Protein AF-A0A919GB47-F1 (afdb_monomer)

Solvent-accessible surface area (backbone atoms only — not comparable to full-atom values): 18762 Å² total; per-residue (Å²): 134,89,81,88,88,85,89,83,90,92,87,81,90,85,84,91,80,87,86,79,93,74,87,73,83,70,92,70,87,70,64,78,67,69,72,75,63,64,83,80,72,74,42,80,43,82,72,48,59,29,27,17,72,78,28,13,36,31,46,30,30,38,71,34,56,54,49,38,61,81,77,56,72,44,50,28,61,55,26,42,58,26,15,77,70,73,31,29,58,45,54,32,57,81,89,57,62,75,75,65,47,75,34,50,32,39,17,26,53,30,37,45,89,49,74,28,49,32,35,34,34,32,42,86,52,99,89,44,60,41,76,32,31,42,38,32,45,28,77,36,68,50,89,67,62,90,91,54,79,67,47,75,42,44,64,49,52,77,40,77,64,8,38,31,36,30,16,25,61,38,44,64,72,43,30,25,85,89,46,66,43,78,81,52,25,13,30,32,38,33,33,58,84,46,33,69,65,47,32,77,74,74,48,56,48,76,39,63,39,60,87,70,47,82,43,46,34,33,41,71,76,28,49,39,72,56,28,52,52,50,52,50,51,53,52,55,55,31,73,77,48,98,53,85,53,62,50,77,48,73,48,45,38,13,57,46,46,50,22,53,66,51,4,46,75,34,82,58,27,48,6,60,46,77,38,90,91,25,32,29,35,33,36,44,60,58,68,80,72,50,53,69,78,38,98,54,19,53,76,72,73,42,56,28,51,29,29,39,38,77,54,90,68,29,25,26,42,36,38,48,43,82,54,87,91,66,60,71,80,78,77,86,125

Foldseek 3Di:
DDDDDDDDDDDDDDDDDDDDDDDDDDPDPPDPVVVVPPPWDFDKFWLDWWAALLQKKKKWAQQCLQPQVVQDDAQQVVLSVQQVVQKAKDFPPPPDDLLPTDIIMIMHGADNPDIKTKMFTWTQDPVATDGFKIKIFRHAFDPDDVVDDWAWRDWAFQHQLFMKIHHRVLSNPAAGQPGAAPVQWWKKWKDWDCQVVLCVVPNFDWDAALVRDIDTGMDGGHRLVVSVVSQVVVVVVCVVDPDDIMDMDIGGHGNSVQQQVQQRNPRQSWGWDAGPNIIMITGHDDCPPRCVVPVGCSNVVNIWTWTWDDDPGTIMTMTGRDDPVPPPPPPDD

pLDDT: mean 81.63, std 22.34, range [27.66, 98.81]

Radius of gyration: 28.57 Å; Cα contacts (8 Å, |Δi|>4): 674; chains: 1; bounding box: 104×83×58 Å

Organism: NCBI:txid67307

Secondary structure (DSSP, 8-state):
-----------------------PPP-----GGGTTTS----EEEEEEEE--TTSEEEEEETTTTT-GGGSSS-HHHHHHHHHHTT-EEEEESTTS-GGG--EEEEEEE--SSSPEEEEEEEEE-SSSEEEEEEEEEEEEE--S-TTPPPEEEEEE---TT-EEEEETTGGGG---TTSPPSSSEEEEEEEETTHHHHHHHH--EEEE-TTS-EEEEEEEEEEHHHHHHHHHHHHHHHHTTT---EEEEEEE--HHHHHHHHHTTSTT-EEEEEETTEEEEEE---IIIIITT-SSGGGGT--EEEEEEEETTEEEEEEE---TTTS------

Structure (mmCIF, N/CA/C/O backbone):
data_AF-A0A919GB47-F1
#
_entry.id   AF-A0A919GB47-F1
#
loop_
_atom_site.group_PDB
_atom_site.id
_atom_site.type_symbol
_atom_site.label_atom_id
_atom_site.label_alt_id
_atom_site.label_comp_id
_atom_site.label_asym_id
_atom_site.label_entity_id
_atom_site.label_seq_id
_atom_site.pdbx_PDB_ins_code
_atom_site.Cartn_x
_atom_site.Cartn_y
_atom_site.Cartn_z
_atom_site.occupancy
_atom_site.B_iso_or_equiv
_atom_site.auth_seq_id
_atom_site.auth_comp_id
_atom_site.auth_asym_id
_atom_site.auth_atom_id
_atom_site.pdbx_PDB_model_num
ATOM 1 N N . MET A 1 1 ? 81.610 25.210 -8.270 1.00 32.28 1 MET A N 1
ATOM 2 C CA . MET A 1 1 ? 82.543 26.353 -8.360 1.00 32.28 1 MET A CA 1
ATOM 3 C C . MET A 1 1 ? 81.756 27.630 -8.093 1.00 32.28 1 MET A C 1
ATOM 5 O O . MET A 1 1 ? 80.762 27.810 -8.775 1.00 32.28 1 MET A O 1
ATOM 9 N N . LEU A 1 2 ? 82.174 28.383 -7.056 1.00 30.84 2 LEU A N 1
ATOM 10 C CA . LEU A 1 2 ? 82.140 29.855 -6.828 1.00 30.84 2 LEU A CA 1
ATOM 11 C C . LEU A 1 2 ? 80.929 30.649 -7.397 1.00 30.84 2 LEU A C 1
ATOM 13 O O . LEU A 1 2 ? 80.648 30.553 -8.578 1.00 30.84 2 LEU A O 1
ATOM 17 N N . THR A 1 3 ? 80.192 31.525 -6.701 1.00 30.58 3 THR A N 1
ATOM 18 C CA . THR A 1 3 ? 80.417 32.317 -5.471 1.00 30.58 3 THR A CA 1
ATOM 19 C C . THR A 1 3 ? 79.103 33.035 -5.082 1.00 30.58 3 THR A C 1
ATOM 21 O O . THR A 1 3 ? 78.347 33.460 -5.948 1.00 30.58 3 THR A O 1
ATOM 24 N N . HIS A 1 4 ? 78.856 33.198 -3.780 1.00 28.62 4 HIS A N 1
ATOM 25 C CA . HIS A 1 4 ? 77.889 34.116 -3.124 1.00 28.62 4 HIS A CA 1
ATOM 26 C C . HIS A 1 4 ? 78.482 35.557 -2.992 1.00 28.62 4 HIS A C 1
ATOM 28 O O . HIS A 1 4 ? 79.637 35.689 -3.401 1.00 28.62 4 HIS A O 1
ATOM 34 N N . PRO A 1 5 ? 77.879 36.603 -2.333 1.00 46.53 5 PRO A N 1
ATOM 35 C CA . PRO A 1 5 ? 76.572 36.759 -1.627 1.00 46.53 5 PRO A CA 1
ATOM 36 C C . PRO A 1 5 ? 75.855 38.167 -1.718 1.00 46.53 5 PRO A C 1
ATOM 38 O O . PRO A 1 5 ? 76.389 39.127 -2.256 1.00 46.53 5 PRO A O 1
ATOM 41 N N . LYS A 1 6 ? 74.727 38.293 -0.969 1.00 32.22 6 LYS A N 1
ATOM 42 C CA . LYS A 1 6 ? 74.314 39.385 -0.014 1.00 32.22 6 LYS A CA 1
ATOM 43 C C . LYS A 1 6 ? 73.358 40.549 -0.418 1.00 32.22 6 LYS A C 1
ATOM 45 O O . LYS A 1 6 ? 73.749 41.511 -1.057 1.00 32.22 6 LYS A O 1
ATOM 50 N N . LYS A 1 7 ? 72.141 40.487 0.172 1.00 30.19 7 LYS A N 1
ATOM 51 C CA . LYS A 1 7 ? 71.393 41.461 1.035 1.00 30.19 7 LYS A CA 1
ATOM 52 C C . LYS A 1 7 ? 71.714 42.978 0.933 1.00 30.19 7 LYS A C 1
ATOM 54 O O . LYS A 1 7 ? 72.842 43.336 1.240 1.00 30.19 7 LYS A O 1
ATOM 59 N N . ARG A 1 8 ? 70.698 43.871 0.843 1.00 28.73 8 ARG A N 1
ATOM 60 C CA . ARG A 1 8 ? 69.906 44.515 1.947 1.00 28.73 8 ARG A CA 1
ATOM 61 C C . ARG A 1 8 ? 69.113 45.776 1.478 1.00 28.73 8 ARG A C 1
ATOM 63 O O . ARG A 1 8 ? 69.691 46.655 0.863 1.00 28.73 8 ARG A O 1
ATOM 70 N N . THR A 1 9 ? 67.823 45.830 1.850 1.00 28.62 9 THR A N 1
ATOM 71 C CA . THR A 1 9 ? 66.979 46.953 2.367 1.00 28.62 9 THR A CA 1
ATOM 72 C C . THR A 1 9 ? 67.148 48.414 1.904 1.00 28.62 9 THR A C 1
ATOM 74 O O . THR A 1 9 ? 68.207 48.989 2.132 1.00 28.62 9 THR A O 1
ATOM 77 N N . SER A 1 10 ? 66.023 49.087 1.604 1.00 27.92 10 SER A N 1
ATOM 78 C CA . SER A 1 10 ? 65.568 50.285 2.351 1.00 27.92 10 SER A CA 1
ATOM 79 C C . SER A 1 10 ? 64.116 50.690 2.032 1.00 27.92 10 SER A C 1
ATOM 81 O O . SER A 1 10 ? 63.576 50.411 0.967 1.00 27.92 10 SER A O 1
ATOM 83 N N . SER A 1 11 ? 63.499 51.325 3.026 1.00 27.73 11 SER A N 1
ATOM 84 C CA . SER A 1 11 ? 62.113 51.776 3.163 1.00 27.73 11 SER A CA 1
ATOM 85 C C . SER A 1 11 ? 62.088 53.266 3.535 1.00 27.73 11 SER A C 1
ATOM 87 O O . SER A 1 11 ? 62.940 53.669 4.324 1.00 27.73 11 SER A O 1
ATOM 89 N N . SER A 1 12 ? 61.077 54.033 3.109 1.00 27.66 12 SER A N 1
ATOM 90 C CA . SER A 1 12 ? 60.486 55.172 3.860 1.00 27.66 12 SER A CA 1
ATOM 91 C C . SER A 1 12 ? 59.177 55.604 3.165 1.00 27.66 12 SER A C 1
ATOM 93 O O . SER A 1 12 ? 59.205 55.848 1.964 1.00 27.66 12 SER A O 1
ATOM 95 N N . THR A 1 13 ? 57.979 55.481 3.764 1.00 28.41 13 THR A N 1
ATOM 96 C CA . THR A 1 13 ? 57.261 56.455 4.643 1.00 28.41 13 THR A CA 1
ATOM 97 C C . THR A 1 13 ? 57.238 57.892 4.105 1.00 28.41 13 THR A C 1
ATOM 99 O O . THR A 1 13 ? 58.282 58.372 3.691 1.00 28.41 13 THR A O 1
ATOM 102 N N . VAL A 1 14 ? 56.188 58.719 4.141 1.00 28.88 14 VAL A N 1
ATOM 103 C CA . VAL A 1 14 ? 54.780 58.748 4.610 1.00 28.88 14 VAL A CA 1
ATOM 104 C C . VAL A 1 14 ? 54.221 60.062 4.018 1.00 28.88 14 VAL A C 1
ATOM 106 O O . VAL A 1 14 ? 54.982 61.025 3.929 1.00 28.88 14 VAL A O 1
ATOM 109 N N . SER A 1 15 ? 52.931 60.159 3.674 1.00 29.77 15 SER A N 1
ATOM 110 C CA . SER A 1 15 ? 52.142 61.393 3.888 1.00 29.77 15 SER A CA 1
ATOM 111 C C . SER A 1 15 ? 50.644 61.157 3.703 1.00 29.77 15 SER A C 1
ATOM 113 O O . SER A 1 15 ? 50.169 60.801 2.628 1.00 29.77 15 SER A O 1
ATOM 115 N N . ASP A 1 16 ? 49.940 61.402 4.802 1.00 29.88 16 ASP A N 1
ATOM 116 C CA . ASP A 1 16 ? 48.498 61.435 4.993 1.00 29.88 16 ASP A CA 1
ATOM 117 C C . ASP A 1 16 ? 47.762 62.460 4.119 1.00 29.88 16 ASP A C 1
ATOM 119 O O . ASP A 1 16 ? 48.186 63.611 3.992 1.00 29.88 16 ASP A O 1
ATOM 123 N N . LYS A 1 17 ? 46.545 62.100 3.689 1.00 33.22 17 LYS A N 1
ATOM 124 C CA . LYS A 1 17 ? 45.397 63.020 3.691 1.00 33.22 17 LYS A CA 1
ATOM 125 C C . LYS A 1 17 ? 44.071 62.261 3.876 1.00 33.22 17 LYS A C 1
ATOM 127 O O . LYS A 1 17 ? 43.613 61.543 2.997 1.00 33.22 17 LYS A O 1
ATOM 132 N N . LYS A 1 18 ? 43.507 62.469 5.073 1.00 31.36 18 LYS A N 1
ATOM 133 C CA . LYS A 1 18 ? 42.108 62.363 5.552 1.00 31.36 18 LYS A CA 1
ATOM 134 C C . LYS A 1 18 ? 41.034 62.166 4.462 1.00 31.36 18 LYS A C 1
ATOM 136 O O . LYS A 1 18 ? 40.969 62.950 3.526 1.00 31.36 18 LYS A O 1
ATOM 141 N N . ARG A 1 19 ? 40.215 61.110 4.549 1.00 29.36 19 ARG A N 1
ATOM 142 C CA . ARG A 1 19 ? 38.993 60.915 5.381 1.00 29.36 19 ARG A CA 1
ATOM 143 C C . ARG A 1 19 ? 37.725 61.248 4.580 1.00 29.36 19 ARG A C 1
ATOM 145 O O . ARG A 1 19 ? 37.321 62.400 4.509 1.00 29.36 19 ARG A O 1
ATOM 152 N N . ALA A 1 20 ? 37.092 60.204 4.051 1.00 29.41 20 ALA A N 1
ATOM 153 C CA . ALA A 1 20 ? 35.664 60.160 3.767 1.00 29.41 20 ALA A CA 1
ATOM 154 C C . ALA A 1 20 ? 35.134 58.867 4.401 1.00 29.41 20 ALA A C 1
ATOM 156 O O . ALA A 1 20 ? 35.524 57.766 4.018 1.00 29.41 20 ALA A O 1
ATOM 157 N N . GLU A 1 21 ? 34.339 59.028 5.455 1.00 32.22 21 GLU A N 1
ATOM 158 C CA . GLU A 1 21 ? 33.608 57.956 6.121 1.00 32.22 21 GLU A CA 1
ATOM 159 C C . GLU A 1 21 ? 32.512 57.444 5.181 1.00 32.22 21 GLU A C 1
ATOM 161 O O . GLU A 1 21 ? 31.620 58.187 4.784 1.00 32.22 21 GLU A O 1
ATOM 166 N N . SER A 1 22 ? 32.583 56.162 4.843 1.00 30.44 22 SER A N 1
ATOM 167 C CA . SER A 1 22 ? 31.479 55.376 4.301 1.00 30.44 22 SER A CA 1
ATOM 168 C C . SER A 1 22 ? 31.535 54.049 5.048 1.00 30.44 22 SER A C 1
ATOM 170 O O . SER A 1 22 ? 32.315 53.158 4.709 1.00 30.44 22 SER A O 1
ATOM 172 N N . GLN A 1 23 ? 30.777 53.981 6.141 1.00 31.78 23 GLN A N 1
ATOM 173 C CA . GLN A 1 23 ? 30.558 52.770 6.920 1.00 31.78 23 GLN A CA 1
ATOM 174 C C . GLN A 1 23 ? 29.896 51.728 6.014 1.00 31.78 23 GLN A C 1
ATOM 176 O O . GLN A 1 23 ? 28.717 51.833 5.688 1.00 31.78 23 GLN A O 1
ATOM 181 N N . LEU A 1 24 ? 30.669 50.729 5.597 1.00 32.34 24 LEU A N 1
ATOM 182 C CA . LEU A 1 24 ? 30.122 49.477 5.094 1.00 32.34 24 LEU A CA 1
ATOM 183 C C . LEU A 1 24 ? 29.537 48.720 6.297 1.00 32.34 24 LEU A C 1
ATOM 185 O O . LEU A 1 24 ? 30.257 48.543 7.286 1.00 32.34 24 LEU A O 1
ATOM 189 N N . PRO A 1 25 ? 28.270 48.274 6.263 1.00 32.12 25 PRO A N 1
ATOM 190 C CA . PRO A 1 25 ? 27.777 47.361 7.279 1.00 32.12 25 PRO A CA 1
ATOM 191 C C . PRO A 1 25 ? 28.540 46.039 7.139 1.00 32.12 25 PRO A C 1
ATOM 193 O O . PRO A 1 25 ? 28.615 45.462 6.054 1.00 32.12 25 PRO A O 1
ATOM 196 N N . GLY A 1 26 ? 29.152 45.587 8.236 1.00 32.78 26 GLY A N 1
ATOM 197 C CA . GLY A 1 26 ? 29.751 44.256 8.318 1.00 32.78 26 GLY A CA 1
ATOM 198 C C . GLY A 1 26 ? 28.701 43.161 8.083 1.00 32.78 26 GLY A C 1
ATOM 199 O O . GLY A 1 26 ? 27.503 43.445 8.165 1.00 32.78 26 GLY A O 1
ATOM 200 N N . PRO A 1 27 ? 29.123 41.916 7.799 1.00 35.19 27 PRO A N 1
ATOM 201 C CA . PRO A 1 27 ? 28.208 40.798 7.613 1.00 35.19 27 PRO A CA 1
ATOM 202 C C . PRO A 1 27 ? 27.541 40.500 8.957 1.00 35.19 27 PRO A C 1
ATOM 204 O O . PRO A 1 27 ? 28.072 39.793 9.810 1.00 35.19 27 PRO A O 1
ATOM 207 N N . GLY A 1 28 ? 26.401 41.144 9.181 1.00 29.75 28 GLY A N 1
ATOM 208 C CA . GLY A 1 28 ? 25.557 40.905 10.330 1.00 29.75 28 GLY A CA 1
ATOM 209 C C . GLY A 1 28 ? 24.961 39.514 10.212 1.00 29.75 28 GLY A C 1
ATOM 210 O O . GLY A 1 28 ? 24.314 39.203 9.215 1.00 29.75 28 GLY A O 1
ATOM 211 N N . ASN A 1 29 ? 25.175 38.715 11.256 1.00 41.19 29 ASN A N 1
ATOM 212 C CA . ASN A 1 29 ? 24.343 37.580 11.629 1.00 41.19 29 ASN A CA 1
ATOM 213 C C . ASN A 1 29 ? 22.861 37.954 11.476 1.00 41.19 29 ASN A C 1
ATOM 215 O O . ASN A 1 29 ? 22.260 38.522 12.389 1.00 41.19 29 ASN A O 1
ATOM 219 N N . GLN A 1 30 ? 22.265 37.632 10.330 1.00 36.16 30 GLN A N 1
ATOM 220 C CA . GLN A 1 30 ? 20.830 37.414 10.267 1.00 36.16 30 GLN A CA 1
ATOM 221 C C . GLN A 1 30 ? 20.573 35.996 10.779 1.00 36.16 30 GLN A C 1
ATOM 223 O O . GLN A 1 30 ? 21.268 35.063 10.370 1.00 36.16 30 GLN A O 1
ATOM 228 N N . PRO A 1 31 ? 19.648 35.815 11.732 1.00 40.84 31 PRO A N 1
ATOM 229 C CA . PRO A 1 31 ? 19.494 34.544 12.402 1.00 40.84 31 PRO A CA 1
ATOM 230 C C . PRO A 1 31 ? 18.860 33.541 11.438 1.00 40.84 31 PRO A C 1
ATOM 232 O O . PRO A 1 31 ? 17.791 33.786 10.885 1.00 40.84 31 PRO A O 1
ATOM 235 N N . ILE A 1 32 ? 19.482 32.366 11.340 1.00 43.06 32 ILE A N 1
ATOM 236 C CA . ILE A 1 32 ? 18.952 31.132 10.729 1.00 43.06 32 ILE A CA 1
ATOM 237 C C . ILE A 1 32 ? 17.502 30.837 11.187 1.00 43.06 32 ILE A C 1
ATOM 239 O O . ILE A 1 32 ? 16.725 30.210 10.477 1.00 43.06 32 ILE A O 1
ATOM 243 N N . ARG A 1 33 ? 17.072 31.400 12.324 1.00 35.97 33 ARG A N 1
ATOM 244 C CA . ARG A 1 33 ? 15.697 31.333 12.843 1.00 35.97 33 ARG A CA 1
ATOM 245 C C . ARG A 1 33 ? 14.622 32.034 11.999 1.00 35.97 33 ARG A C 1
ATOM 247 O O . ARG A 1 33 ? 13.450 31.773 12.229 1.00 35.97 33 ARG A O 1
ATOM 254 N N . ALA A 1 34 ? 14.967 32.911 11.053 1.00 31.08 34 ALA A N 1
ATOM 255 C CA . ALA A 1 34 ? 13.961 33.591 10.225 1.00 31.08 34 ALA A CA 1
ATOM 256 C C . ALA A 1 34 ? 13.402 32.714 9.082 1.00 31.08 34 ALA A C 1
ATOM 258 O O . ALA A 1 34 ? 12.309 32.996 8.599 1.00 31.08 34 ALA A O 1
ATOM 259 N N . TRP A 1 35 ? 14.107 31.642 8.694 1.00 37.62 35 TRP A N 1
ATOM 260 C CA . TRP A 1 35 ? 13.612 30.634 7.741 1.00 37.62 35 TRP A CA 1
ATOM 261 C C . TRP A 1 35 ? 12.761 29.540 8.403 1.00 37.62 35 TRP A C 1
ATOM 263 O O . TRP A 1 35 ? 11.902 28.966 7.750 1.00 37.62 35 TRP A O 1
ATOM 273 N N . LEU A 1 36 ? 12.919 29.324 9.713 1.00 40.47 36 LEU A N 1
ATOM 274 C CA . LEU A 1 36 ? 12.144 28.353 10.504 1.00 40.47 36 LEU A CA 1
ATOM 275 C C . LEU A 1 36 ? 10.704 28.800 10.828 1.00 40.47 36 LEU A C 1
ATOM 277 O O . LEU A 1 36 ? 9.965 28.054 11.453 1.00 40.47 36 LEU A O 1
ATOM 281 N N . ASN A 1 37 ? 10.299 30.011 10.428 1.00 33.66 37 ASN A N 1
ATOM 282 C CA . ASN A 1 37 ? 8.986 30.586 10.751 1.00 33.66 37 ASN A CA 1
ATOM 283 C C . ASN A 1 37 ? 8.134 30.916 9.511 1.00 33.66 37 ASN A C 1
ATOM 285 O O . ASN A 1 37 ? 7.168 31.682 9.614 1.00 33.66 37 ASN A O 1
ATOM 289 N N . GLN A 1 38 ? 8.451 30.359 8.335 1.00 41.22 38 GLN A N 1
ATOM 290 C CA . GLN A 1 38 ? 7.437 30.286 7.283 1.00 41.22 38 GLN A CA 1
ATOM 291 C C . GLN A 1 38 ? 6.315 29.385 7.792 1.00 41.22 38 GLN A C 1
ATOM 293 O O . GLN A 1 38 ? 6.550 28.248 8.178 1.00 41.22 38 GLN A O 1
ATOM 298 N N . ARG A 1 39 ? 5.109 29.954 7.878 1.00 43.31 39 ARG A N 1
ATOM 299 C CA . ARG A 1 39 ? 3.895 29.280 8.337 1.00 43.31 39 ARG A CA 1
ATOM 300 C C . ARG A 1 39 ? 3.731 27.952 7.602 1.00 43.31 39 ARG A C 1
ATOM 302 O O . ARG A 1 39 ? 3.329 27.943 6.445 1.00 43.31 39 ARG A O 1
ATOM 309 N N . MET A 1 40 ? 4.035 26.890 8.334 1.00 45.47 40 MET A N 1
ATOM 310 C CA . MET A 1 40 ? 3.794 25.491 8.022 1.00 45.47 40 MET A CA 1
ATOM 311 C C . MET A 1 40 ? 2.316 25.304 7.692 1.00 45.47 40 MET A C 1
ATOM 313 O O . MET A 1 40 ? 1.462 25.415 8.574 1.00 45.47 40 MET A O 1
ATOM 317 N N . SER A 1 41 ? 1.993 25.101 6.419 1.00 51.62 41 SER A N 1
ATOM 318 C CA . SER A 1 41 ? 0.652 24.685 6.024 1.00 51.62 41 SER A CA 1
ATOM 319 C C . SER A 1 41 ? 0.595 23.168 6.061 1.00 51.62 41 SER A C 1
ATOM 321 O O . SER A 1 41 ? 0.863 22.508 5.062 1.00 51.62 41 SER A O 1
ATOM 323 N N . GLU A 1 42 ? 0.246 22.630 7.227 1.00 57.47 42 GLU A N 1
ATOM 324 C CA . GLU A 1 42 ? -0.247 21.261 7.342 1.00 57.47 42 GLU A CA 1
ATOM 325 C C . GLU A 1 42 ? -1.365 21.075 6.309 1.00 57.47 42 GLU A C 1
ATOM 327 O O . GLU A 1 42 ? -2.394 21.761 6.343 1.00 57.47 42 GLU A O 1
ATOM 332 N N . THR A 1 43 ? -1.117 20.214 5.325 1.00 81.00 43 THR A N 1
ATOM 333 C CA . THR A 1 43 ? -2.061 19.973 4.236 1.00 81.00 43 THR A CA 1
ATOM 334 C C . THR A 1 43 ? -2.708 18.622 4.467 1.00 81.00 43 THR A C 1
ATOM 336 O O . THR A 1 43 ? -2.032 17.601 4.552 1.00 81.00 43 THR A O 1
ATOM 339 N N . SER A 1 44 ? -4.035 18.617 4.593 1.00 87.38 44 SER A N 1
ATOM 340 C CA . SER A 1 44 ? -4.803 17.376 4.614 1.00 87.38 44 SER A CA 1
ATOM 341 C C . SER A 1 44 ? -5.091 16.941 3.179 1.00 87.38 44 SER A C 1
ATOM 343 O O . SER A 1 44 ? -5.658 17.709 2.397 1.00 87.38 44 SER A O 1
ATOM 345 N N . VAL A 1 45 ? -4.704 15.714 2.845 1.00 92.56 45 VAL A N 1
ATOM 346 C CA . VAL A 1 45 ? -4.853 15.104 1.522 1.00 92.56 45 VAL A CA 1
ATOM 347 C C . VAL A 1 45 ? -5.792 13.905 1.625 1.00 92.56 45 VAL A C 1
ATOM 349 O O . VAL A 1 45 ? -5.639 13.054 2.501 1.00 92.56 45 VAL A O 1
ATOM 352 N N . ASP A 1 46 ? -6.783 13.839 0.737 1.00 94.31 46 ASP A N 1
ATOM 353 C CA . ASP A 1 46 ? -7.640 12.662 0.573 1.00 94.31 46 ASP A CA 1
ATOM 354 C C . ASP A 1 46 ? -6.891 11.616 -0.262 1.00 94.31 46 ASP A C 1
ATOM 356 O O . ASP A 1 46 ? -6.516 11.888 -1.403 1.00 94.31 46 ASP A O 1
ATOM 360 N N . LEU A 1 47 ? -6.657 10.437 0.317 1.00 95.25 47 LEU A N 1
ATOM 361 C CA . LEU A 1 47 ? -5.958 9.325 -0.333 1.00 95.25 47 LEU A CA 1
ATOM 362 C C . LEU A 1 47 ? -6.938 8.346 -1.002 1.00 95.25 47 LEU A C 1
ATOM 364 O O . LEU A 1 47 ? -6.534 7.419 -1.704 1.00 95.25 47 LEU A O 1
ATOM 368 N N . GLY A 1 48 ? -8.242 8.549 -0.804 1.00 95.75 48 GLY A N 1
ATOM 369 C CA . GLY A 1 48 ? -9.313 7.728 -1.334 1.00 95.75 48 GLY A CA 1
ATOM 370 C C . GLY A 1 48 ? -9.995 6.880 -0.266 1.00 95.75 48 GLY A C 1
ATOM 371 O O . GLY A 1 48 ? -10.247 7.309 0.861 1.00 95.75 48 GLY A O 1
ATOM 372 N N . VAL A 1 49 ? -10.373 5.666 -0.663 1.00 97.50 49 VAL A N 1
ATOM 373 C CA . VAL A 1 49 ? -11.139 4.750 0.180 1.00 97.50 49 VAL A CA 1
ATOM 374 C C . VAL A 1 49 ? -10.586 3.337 0.107 1.00 97.50 49 VAL A C 1
ATOM 376 O O . VAL A 1 49 ? -10.072 2.930 -0.934 1.00 97.50 49 VAL A O 1
ATOM 379 N N . VAL A 1 50 ? -10.767 2.595 1.194 1.00 98.19 50 VAL A N 1
ATOM 380 C CA . VAL A 1 50 ? -10.588 1.139 1.271 1.00 98.19 50 VAL A CA 1
ATOM 381 C C . VAL A 1 50 ? -11.912 0.488 1.664 1.00 98.19 50 VAL A C 1
ATOM 383 O O . VAL A 1 50 ? -12.801 1.152 2.197 1.00 98.19 50 VAL A O 1
ATOM 386 N N . THR A 1 51 ? -12.086 -0.801 1.395 1.00 98.56 51 THR A N 1
ATOM 387 C CA . THR A 1 51 ? -13.291 -1.545 1.806 1.00 98.56 51 THR A CA 1
ATOM 388 C C . THR A 1 51 ? -12.897 -2.771 2.604 1.00 98.56 51 THR A C 1
ATOM 390 O O . THR A 1 51 ? -11.962 -3.460 2.211 1.00 98.56 51 THR A O 1
ATOM 393 N N . THR A 1 52 ? -13.640 -3.072 3.668 1.00 98.19 52 THR A N 1
ATOM 394 C CA . THR A 1 52 ? -13.302 -4.147 4.615 1.00 98.19 52 THR A CA 1
ATOM 395 C C . THR A 1 52 ? -14.478 -5.098 4.857 1.00 98.19 52 THR A C 1
ATOM 397 O O . THR A 1 52 ? -15.030 -5.122 5.961 1.00 98.19 52 THR A O 1
ATOM 400 N N . PRO A 1 53 ? -14.930 -5.868 3.848 1.00 98.25 53 PRO A N 1
ATOM 401 C CA . PRO A 1 53 ? -16.074 -6.772 3.988 1.00 98.25 53 PRO A CA 1
ATOM 402 C C . PRO A 1 53 ? -15.913 -7.831 5.093 1.00 98.25 53 PRO A C 1
ATOM 404 O O . PRO A 1 53 ? -16.917 -8.331 5.600 1.00 98.25 53 PRO A O 1
ATOM 407 N N . SER A 1 54 ? -14.685 -8.172 5.501 1.00 98.19 54 SER A N 1
ATOM 408 C CA . SER A 1 54 ? -14.428 -9.060 6.643 1.00 98.19 54 SER A CA 1
ATOM 409 C C . SER A 1 54 ? -14.743 -8.421 8.001 1.00 98.19 54 SER A C 1
ATOM 411 O O . SER A 1 54 ? -14.905 -9.140 8.983 1.00 98.19 54 SER A O 1
ATOM 413 N N . GLY A 1 55 ? -14.841 -7.089 8.062 1.00 98.56 55 GLY A N 1
ATOM 414 C CA . GLY A 1 55 ? -14.926 -6.324 9.305 1.00 98.56 55 GLY A CA 1
ATOM 415 C C . GLY A 1 55 ? -13.577 -6.097 9.994 1.00 98.56 55 GLY A C 1
ATOM 416 O O . GLY A 1 55 ? -13.553 -5.490 11.062 1.00 98.56 55 GLY A O 1
ATOM 417 N N . ALA A 1 56 ? -12.469 -6.548 9.396 1.00 98.69 56 ALA A N 1
ATOM 418 C CA . ALA A 1 56 ? -11.114 -6.324 9.887 1.00 98.69 56 ALA A CA 1
ATOM 419 C C . ALA A 1 56 ? -10.299 -5.521 8.860 1.00 98.69 56 ALA A C 1
ATOM 421 O O . ALA A 1 56 ? -10.039 -5.987 7.747 1.00 98.69 56 ALA A O 1
ATOM 422 N N . LEU A 1 57 ? -9.896 -4.308 9.249 1.00 98.81 57 LEU A N 1
ATOM 423 C CA . LEU A 1 57 ? -8.939 -3.489 8.507 1.00 98.81 57 LEU A CA 1
ATOM 424 C C . LEU A 1 57 ? -7.525 -3.828 8.976 1.00 98.81 57 LEU A C 1
ATOM 426 O O . LEU A 1 57 ? -7.286 -3.908 10.181 1.00 98.81 57 LEU A O 1
ATOM 430 N N . VAL A 1 58 ? -6.591 -3.954 8.038 1.00 98.75 58 VAL A N 1
ATOM 431 C CA . VAL A 1 58 ? -5.165 -4.133 8.324 1.00 98.75 58 VAL A CA 1
ATOM 432 C C . VAL A 1 58 ? -4.369 -2.967 7.750 1.00 98.75 58 VAL A C 1
ATOM 434 O O . VAL A 1 58 ? -4.571 -2.610 6.593 1.00 98.75 58 VAL A O 1
ATOM 437 N N . LEU A 1 59 ? -3.455 -2.418 8.552 1.00 98.56 59 LEU A N 1
ATOM 438 C CA . LEU A 1 59 ? -2.341 -1.565 8.134 1.00 98.56 59 LEU A CA 1
ATOM 439 C C . LEU A 1 59 ? -1.044 -2.353 8.340 1.00 98.56 59 LEU A C 1
ATOM 441 O O . LEU A 1 59 ? -0.724 -2.679 9.480 1.00 98.56 59 LEU A O 1
ATOM 445 N N . GLY A 1 60 ? -0.297 -2.664 7.284 1.00 96.50 60 GLY A N 1
ATOM 446 C CA . GLY A 1 60 ? 0.912 -3.485 7.403 1.00 96.50 60 GLY A CA 1
ATOM 447 C C . GLY A 1 60 ? 2.018 -3.125 6.423 1.00 96.50 60 GLY A C 1
ATOM 448 O O . GLY A 1 60 ? 1.818 -2.337 5.499 1.00 96.50 60 GLY A O 1
ATOM 449 N N . MET A 1 61 ? 3.193 -3.712 6.640 1.00 94.31 61 MET A N 1
ATOM 450 C CA . MET A 1 61 ? 4.373 -3.505 5.796 1.00 94.31 61 MET A CA 1
ATOM 451 C C . MET A 1 61 ? 4.184 -4.150 4.418 1.00 94.31 61 MET A C 1
ATOM 453 O O . MET A 1 61 ? 4.049 -5.373 4.323 1.00 94.31 61 MET A O 1
ATOM 457 N N . ALA A 1 62 ? 4.197 -3.355 3.345 1.00 92.94 62 ALA A N 1
ATOM 458 C CA . ALA A 1 62 ? 3.915 -3.845 1.994 1.00 92.94 62 ALA A CA 1
ATOM 459 C C . ALA A 1 62 ? 4.956 -4.868 1.507 1.00 92.94 62 ALA A C 1
ATOM 461 O O . ALA A 1 62 ? 4.611 -5.807 0.790 1.00 92.94 62 ALA A O 1
ATOM 462 N N . GLY A 1 63 ? 6.214 -4.733 1.938 1.00 90.62 63 GLY A N 1
ATOM 463 C CA . GLY A 1 63 ? 7.310 -5.634 1.579 1.00 90.62 63 GLY A CA 1
ATOM 464 C C . GLY A 1 63 ? 7.222 -7.029 2.203 1.00 90.62 63 GLY A C 1
ATOM 465 O O . GLY A 1 63 ? 7.920 -7.934 1.748 1.00 90.62 63 GLY A O 1
ATOM 466 N N . TRP A 1 64 ? 6.371 -7.213 3.219 1.00 92.00 64 TRP A N 1
ATOM 467 C CA . TRP A 1 64 ? 6.296 -8.452 4.004 1.00 92.00 64 TRP A CA 1
ATOM 468 C C . TRP A 1 64 ? 4.879 -9.010 4.168 1.00 92.00 64 TRP A C 1
ATOM 470 O O . TRP A 1 64 ? 4.719 -10.093 4.733 1.00 92.00 64 TRP A O 1
ATOM 480 N N . ILE A 1 65 ? 3.850 -8.308 3.683 1.00 93.69 65 ILE A N 1
ATOM 481 C CA . ILE A 1 65 ? 2.440 -8.687 3.866 1.00 93.69 65 ILE A CA 1
ATOM 482 C C . ILE A 1 65 ? 2.090 -10.044 3.227 1.00 93.69 65 ILE A C 1
ATOM 484 O O . ILE A 1 65 ? 1.157 -10.709 3.654 1.00 93.69 65 ILE A O 1
ATOM 488 N N . ASP A 1 66 ? 2.850 -10.507 2.237 1.00 94.38 66 ASP A N 1
ATOM 489 C CA . ASP A 1 66 ? 2.647 -11.807 1.589 1.00 94.38 66 ASP A CA 1
ATOM 490 C C . ASP A 1 66 ? 3.362 -12.969 2.310 1.00 94.38 66 ASP A C 1
ATOM 492 O O . ASP A 1 66 ? 3.262 -14.129 1.899 1.00 94.38 66 ASP A O 1
ATOM 496 N N . GLN A 1 67 ? 4.095 -12.693 3.397 1.00 93.06 67 GLN A N 1
ATOM 497 C CA . GLN A 1 67 ? 4.852 -13.713 4.125 1.00 93.06 67 GLN A CA 1
ATOM 498 C C . GLN A 1 67 ? 4.053 -14.381 5.249 1.00 93.06 67 GLN A C 1
ATOM 500 O O . GLN A 1 67 ? 4.409 -15.494 5.635 1.00 93.06 67 GLN A O 1
ATOM 505 N N . TRP A 1 68 ? 2.967 -13.776 5.751 1.00 92.94 68 TRP A N 1
ATOM 506 C CA . TRP A 1 68 ? 2.182 -14.314 6.879 1.00 92.94 68 TRP A CA 1
ATOM 507 C C . TRP A 1 68 ? 1.820 -15.805 6.754 1.00 92.94 68 TRP A C 1
ATOM 509 O O . TRP A 1 68 ? 2.051 -16.541 7.720 1.00 92.94 68 TRP A O 1
ATOM 519 N N . PRO A 1 69 ? 1.354 -16.317 5.591 1.00 90.62 69 PRO A N 1
ATOM 520 C CA . PRO A 1 69 ? 1.010 -17.735 5.453 1.00 90.62 69 PRO A CA 1
ATOM 521 C C . PRO A 1 69 ? 2.193 -18.697 5.643 1.00 90.62 69 PRO A C 1
ATOM 523 O O . PRO A 1 69 ? 1.992 -19.886 5.881 1.00 90.62 69 PRO A O 1
ATOM 526 N N . LYS A 1 70 ? 3.440 -18.219 5.538 1.00 90.06 70 LYS A N 1
ATOM 527 C CA . LYS A 1 70 ? 4.648 -19.038 5.738 1.00 90.06 70 LYS A CA 1
ATOM 528 C C . LYS A 1 70 ? 5.010 -19.216 7.213 1.00 90.06 70 LYS A C 1
ATOM 530 O O . LYS A 1 70 ? 5.833 -20.076 7.524 1.00 90.06 70 LYS A O 1
ATOM 535 N N . HIS A 1 71 ? 4.408 -18.431 8.105 1.00 88.19 71 HIS A N 1
ATOM 536 C CA . HIS A 1 71 ? 4.776 -18.362 9.520 1.00 88.19 71 HIS A CA 1
ATOM 537 C C . HIS A 1 71 ? 3.658 -18.816 10.473 1.00 88.19 71 HIS A C 1
ATOM 539 O O . HIS A 1 71 ? 3.794 -18.697 11.685 1.00 88.19 71 HIS A O 1
ATOM 545 N N . GLY A 1 72 ? 2.572 -19.399 9.957 1.00 89.12 72 GLY A N 1
ATOM 546 C CA . GLY A 1 72 ? 1.512 -19.999 10.770 1.00 89.12 72 GLY A CA 1
ATOM 547 C C . GLY A 1 72 ? 0.140 -19.776 10.156 1.00 89.12 72 GLY A C 1
ATOM 548 O O . GLY A 1 72 ? -0.046 -19.999 8.961 1.00 89.12 72 GLY A O 1
ATOM 549 N N . ASP A 1 73 ? -0.812 -19.326 10.972 1.00 93.94 73 ASP A N 1
ATOM 550 C CA . ASP A 1 73 ? -2.147 -18.984 10.482 1.00 93.94 73 ASP A CA 1
ATOM 551 C C . ASP A 1 73 ? -2.084 -17.837 9.456 1.00 93.94 73 ASP A C 1
ATOM 553 O O . ASP A 1 73 ? -1.225 -16.955 9.594 1.00 93.94 73 ASP A O 1
ATOM 557 N N . PRO A 1 74 ? -2.991 -17.805 8.459 1.00 95.75 74 PRO A N 1
ATOM 558 C CA . PRO A 1 74 ? -3.113 -16.687 7.526 1.00 95.75 74 PRO A CA 1
ATOM 559 C C . PRO A 1 74 ? -3.308 -15.346 8.241 1.00 95.75 74 PRO A C 1
ATOM 561 O O . PRO A 1 74 ? -3.820 -15.294 9.368 1.00 95.75 74 PRO A O 1
ATOM 564 N N . LEU A 1 75 ? -2.953 -14.251 7.563 1.00 96.81 75 LEU A N 1
ATOM 565 C CA . LEU A 1 75 ? -3.109 -12.899 8.098 1.00 96.81 75 LEU A CA 1
ATOM 566 C C . LEU A 1 75 ? -4.566 -12.640 8.489 1.00 96.81 75 LEU A C 1
ATOM 568 O O . LEU A 1 75 ? -4.820 -12.117 9.574 1.00 96.81 75 LEU A O 1
ATOM 572 N N . SER A 1 76 ? -5.525 -13.070 7.666 1.00 98.00 76 SER A N 1
ATOM 573 C CA . SER A 1 76 ? -6.947 -12.850 7.937 1.00 98.00 76 SER A CA 1
ATOM 574 C C . SER A 1 76 ? -7.431 -13.445 9.256 1.00 98.00 76 SER A C 1
ATOM 576 O O . SER A 1 76 ? -8.218 -12.809 9.959 1.00 98.00 76 SER A O 1
ATOM 578 N N . VAL A 1 77 ? -6.947 -14.633 9.630 1.00 97.94 77 VAL A N 1
ATOM 579 C CA . VAL A 1 77 ? -7.325 -15.311 10.879 1.00 97.94 77 VAL A CA 1
ATOM 580 C C . VAL A 1 77 ? -6.842 -14.499 12.076 1.00 97.94 77 VAL A C 1
ATOM 582 O O . VAL A 1 77 ? -7.619 -14.196 12.982 1.00 97.94 77 VAL A O 1
ATOM 585 N N . ARG A 1 78 ? -5.575 -14.080 12.047 1.00 97.56 78 ARG A N 1
ATOM 586 C CA . ARG A 1 78 ? -4.940 -13.311 13.125 1.00 97.56 78 ARG A CA 1
ATOM 587 C C . ARG A 1 78 ? -5.534 -11.914 13.249 1.00 97.56 78 ARG A C 1
ATOM 589 O O . ARG A 1 78 ? -5.860 -11.474 14.347 1.00 97.56 78 ARG A O 1
ATOM 596 N N . ALA A 1 79 ? -5.721 -11.239 12.118 1.00 98.31 79 ALA A N 1
ATOM 597 C CA . ALA A 1 79 ? -6.306 -9.909 12.056 1.00 98.31 79 ALA A CA 1
ATOM 598 C C . ALA A 1 79 ? -7.766 -9.901 12.517 1.00 98.31 79 ALA A C 1
ATOM 600 O O . ALA A 1 79 ? -8.158 -9.004 13.258 1.00 98.31 79 ALA A O 1
ATOM 601 N N . THR A 1 80 ? -8.556 -10.919 12.156 1.00 98.44 80 THR A N 1
ATOM 602 C CA . THR A 1 80 ? -9.933 -11.061 12.657 1.00 98.44 80 THR A CA 1
ATOM 603 C C . THR A 1 80 ? -9.936 -11.278 14.169 1.00 98.44 80 THR A C 1
ATOM 605 O O . THR A 1 80 ? -10.659 -10.585 14.878 1.00 98.44 80 THR A O 1
ATOM 608 N N . ALA A 1 81 ? -9.079 -12.167 14.685 1.00 98.19 81 ALA A N 1
ATOM 609 C CA . ALA A 1 81 ? -8.974 -12.416 16.123 1.00 98.19 81 ALA A CA 1
ATOM 610 C C . ALA A 1 81 ? -8.533 -11.169 16.916 1.00 98.19 81 ALA A C 1
ATOM 612 O O . ALA A 1 81 ? -9.019 -10.942 18.025 1.00 98.19 81 ALA A O 1
ATOM 613 N N . ALA A 1 82 ? -7.638 -10.349 16.357 1.00 98.06 82 ALA A N 1
ATOM 614 C CA . ALA A 1 82 ? -7.257 -9.063 16.938 1.00 98.06 82 ALA A CA 1
ATOM 615 C C . ALA A 1 82 ? -8.415 -8.054 16.880 1.00 98.06 82 ALA A C 1
ATOM 617 O O . ALA A 1 82 ? -8.724 -7.416 17.884 1.00 98.06 82 ALA A O 1
ATOM 618 N N . ALA A 1 83 ? -9.107 -7.945 15.742 1.00 98.25 83 ALA A N 1
ATOM 619 C CA . ALA A 1 83 ? -10.250 -7.051 15.575 1.00 98.25 83 ALA A CA 1
ATOM 620 C C . ALA A 1 83 ? -11.402 -7.375 16.547 1.00 98.25 83 ALA A C 1
ATOM 622 O O . ALA A 1 83 ? -11.990 -6.460 17.124 1.00 98.25 83 ALA A O 1
ATOM 623 N N . GLU A 1 84 ? -11.675 -8.659 16.800 1.00 97.81 84 GLU A N 1
ATOM 624 C CA . GLU A 1 84 ? -12.651 -9.126 17.801 1.00 97.81 84 GLU A CA 1
ATOM 625 C C . GLU A 1 84 ? -12.307 -8.682 19.233 1.00 97.81 84 GLU A C 1
ATOM 627 O O . GLU A 1 84 ? -13.198 -8.541 20.072 1.00 97.81 84 GLU A O 1
ATOM 632 N N . GLN A 1 85 ? -11.028 -8.421 19.508 1.00 97.31 85 GLN A N 1
ATOM 633 C CA . GLN A 1 85 ? -10.529 -7.931 20.796 1.00 97.31 85 GLN A CA 1
ATOM 634 C C . GLN A 1 85 ? -10.424 -6.396 20.856 1.00 97.31 85 GLN A C 1
ATOM 636 O O . GLN A 1 85 ? -9.938 -5.855 21.846 1.00 97.31 85 GLN A O 1
ATOM 641 N N . GLY A 1 86 ? -10.905 -5.686 19.829 1.00 97.06 86 GLY A N 1
ATOM 642 C CA . GLY A 1 86 ? -10.817 -4.224 19.724 1.00 97.06 86 GLY A CA 1
ATOM 643 C C . GLY A 1 86 ? -9.610 -3.720 18.928 1.00 97.06 86 GLY A C 1
ATOM 644 O O . GLY A 1 86 ? -9.441 -2.512 18.783 1.00 97.06 86 GLY A O 1
ATOM 645 N N . GLY A 1 87 ? -8.816 -4.631 18.366 1.00 97.94 87 GLY A N 1
ATOM 646 C CA . GLY A 1 87 ? -7.630 -4.359 17.565 1.00 97.94 87 GLY A CA 1
ATOM 647 C C . GLY A 1 87 ? -6.329 -4.749 18.267 1.00 97.94 87 GLY A C 1
ATOM 648 O O . GLY A 1 87 ? -6.302 -5.021 19.466 1.00 97.94 87 GLY A O 1
ATOM 649 N N . GLY A 1 88 ? -5.234 -4.783 17.512 1.00 97.38 88 GLY A N 1
ATOM 650 C CA . GLY A 1 88 ? -3.922 -5.103 18.063 1.00 97.38 88 GLY A CA 1
ATOM 651 C C . GLY A 1 88 ? -2.798 -5.124 17.037 1.00 97.38 88 GLY A C 1
ATOM 652 O O . GLY A 1 88 ? -3.027 -5.149 15.825 1.00 97.38 88 GLY A O 1
ATOM 653 N N . HIS A 1 89 ? -1.576 -5.115 17.560 1.00 97.56 89 HIS A N 1
ATOM 654 C CA . HIS A 1 89 ? -0.351 -5.286 16.796 1.00 97.56 89 HIS A CA 1
ATOM 655 C C . HIS A 1 89 ? -0.046 -6.769 16.577 1.00 97.56 89 HIS A C 1
ATOM 657 O O . HIS A 1 89 ? -0.057 -7.569 17.511 1.00 97.56 89 HIS A O 1
ATOM 663 N N . LEU A 1 90 ? 0.225 -7.118 15.328 1.00 97.12 90 LEU A N 1
ATOM 664 C CA . LEU A 1 90 ? 0.627 -8.430 14.859 1.00 97.12 90 LEU A CA 1
ATOM 665 C C . LEU A 1 90 ? 2.082 -8.338 14.412 1.00 97.12 90 LEU A C 1
ATOM 667 O O . LEU A 1 90 ? 2.440 -7.410 13.688 1.00 97.12 90 LEU A O 1
ATOM 671 N N . HIS A 1 91 ? 2.889 -9.337 14.754 1.00 95.19 91 HIS A N 1
ATOM 672 C CA . HIS A 1 91 ? 4.258 -9.430 14.261 1.00 95.19 91 HIS A CA 1
ATOM 673 C C . HIS A 1 91 ? 4.718 -10.879 14.074 1.00 95.19 91 HIS A C 1
ATOM 675 O O . HIS A 1 91 ? 4.175 -11.804 14.682 1.00 95.19 91 HIS A O 1
ATOM 681 N N . GLU A 1 92 ? 5.752 -11.056 13.255 1.00 92.25 92 GLU A N 1
ATOM 682 C CA . GLU A 1 92 ? 6.534 -12.284 13.157 1.00 92.25 92 GLU A CA 1
ATOM 683 C C . GLU A 1 92 ? 8.028 -12.003 13.350 1.00 92.25 92 GLU A C 1
ATOM 685 O O . GLU A 1 92 ? 8.546 -11.062 12.735 1.00 92.25 92 GLU A O 1
ATOM 690 N N . PRO A 1 93 ? 8.737 -12.840 14.131 1.00 90.38 93 PRO A N 1
ATOM 691 C CA . PRO A 1 93 ? 8.212 -13.970 14.913 1.00 90.38 93 PRO A CA 1
ATOM 692 C C . PRO A 1 93 ? 7.320 -13.541 16.097 1.00 90.38 93 PRO A C 1
ATOM 694 O O . PRO A 1 93 ? 7.590 -12.532 16.747 1.00 90.38 93 PRO A O 1
ATOM 697 N N . ALA A 1 94 ? 6.268 -14.307 16.404 1.00 87.12 94 ALA A N 1
ATOM 698 C CA . ALA A 1 94 ? 5.306 -13.962 17.466 1.00 87.12 94 ALA A CA 1
ATOM 699 C C . ALA A 1 94 ? 5.890 -13.961 18.899 1.00 87.12 94 ALA A C 1
ATOM 701 O O . ALA A 1 94 ? 5.440 -13.196 19.746 1.00 87.12 94 ALA A O 1
ATOM 702 N N . ASP A 1 95 ? 6.908 -14.783 19.173 1.00 87.38 95 ASP A N 1
ATOM 703 C CA . ASP A 1 95 ? 7.486 -14.960 20.520 1.00 87.38 95 ASP A CA 1
ATOM 704 C C . ASP A 1 95 ? 8.921 -14.406 20.646 1.00 87.38 95 ASP A C 1
ATOM 706 O O . ASP A 1 95 ? 9.673 -14.794 21.545 1.00 87.38 95 ASP A O 1
ATOM 710 N N . SER A 1 96 ? 9.340 -13.526 19.732 1.00 86.88 96 SER A N 1
ATOM 711 C CA . SER A 1 96 ? 10.689 -12.950 19.731 1.00 86.88 96 SER A CA 1
ATOM 712 C C . SER A 1 96 ? 10.736 -11.526 20.283 1.00 86.88 96 SER A C 1
ATOM 714 O O . SER A 1 96 ? 9.725 -10.829 20.394 1.00 86.88 96 SER A O 1
ATOM 716 N N . ALA 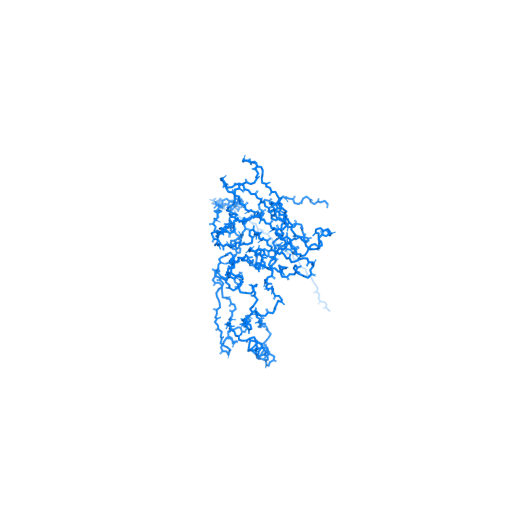A 1 97 ? 11.951 -11.064 20.590 1.00 87.69 97 ALA A N 1
ATOM 717 C CA . ALA A 1 97 ? 12.195 -9.657 20.880 1.00 87.69 97 ALA A CA 1
ATOM 718 C C . ALA A 1 97 ? 11.864 -8.782 19.658 1.00 87.69 97 ALA A C 1
ATOM 720 O O . ALA A 1 97 ? 12.009 -9.227 18.519 1.00 87.69 97 ALA A O 1
ATOM 721 N N . SER A 1 98 ? 11.484 -7.522 19.894 1.00 84.38 98 SER A N 1
ATOM 722 C CA . SER A 1 98 ? 11.059 -6.610 18.824 1.00 84.38 98 SER A CA 1
ATOM 723 C C . SER A 1 98 ? 12.111 -6.389 17.743 1.00 84.38 98 SER A C 1
ATOM 725 O O . SER A 1 98 ? 11.775 -6.285 16.574 1.00 84.38 98 SER A O 1
ATOM 727 N N . GLN A 1 99 ? 13.396 -6.399 18.091 1.00 83.88 99 GLN A N 1
ATOM 728 C CA . GLN A 1 99 ? 14.475 -6.255 17.107 1.00 83.88 99 GLN A CA 1
ATOM 729 C C . GLN A 1 99 ? 14.592 -7.427 16.119 1.00 83.88 99 GLN A C 1
ATOM 731 O O . GLN A 1 99 ? 15.301 -7.311 15.124 1.00 83.88 99 GLN A O 1
ATOM 736 N N . GLU A 1 100 ? 13.926 -8.549 16.391 1.00 85.94 100 GLU A N 1
ATOM 737 C CA . GLU A 1 100 ? 13.896 -9.720 15.510 1.00 85.94 100 GLU A CA 1
ATOM 738 C C . GLU A 1 100 ? 12.643 -9.755 14.625 1.00 85.94 100 GLU A C 1
ATOM 740 O O . GLU A 1 100 ? 12.538 -10.626 13.760 1.00 85.94 100 GLU A O 1
ATOM 745 N N . TRP A 1 101 ? 11.695 -8.829 14.824 1.00 91.12 101 TRP A N 1
ATOM 746 C CA . TRP A 1 101 ? 10.494 -8.758 13.998 1.00 91.12 101 TRP A CA 1
ATOM 747 C C . TRP A 1 101 ? 10.846 -8.310 12.582 1.00 91.12 101 TRP A C 1
ATOM 749 O O . TRP A 1 101 ? 11.606 -7.362 12.383 1.00 91.12 101 TRP A O 1
ATOM 759 N N . PHE A 1 102 ? 10.282 -8.999 11.596 1.00 87.00 102 PHE A N 1
ATOM 760 C CA . PHE A 1 102 ? 10.493 -8.700 10.177 1.00 87.00 102 PHE A CA 1
ATOM 761 C C . PHE A 1 102 ? 9.187 -8.554 9.395 1.00 87.00 102 PHE A C 1
ATOM 763 O O . PHE A 1 102 ? 9.213 -8.080 8.267 1.00 87.00 102 PHE A O 1
ATOM 770 N N . CYS A 1 103 ? 8.054 -8.971 9.960 1.00 90.88 103 CYS A N 1
ATOM 771 C CA . CYS A 1 103 ? 6.731 -8.813 9.367 1.00 90.88 103 CYS A CA 1
ATOM 772 C C . CYS A 1 103 ? 5.794 -8.278 10.443 1.00 90.88 103 CYS A C 1
ATOM 774 O O . CYS A 1 103 ? 5.763 -8.822 11.542 1.00 90.88 103 CYS A O 1
ATOM 776 N N . GLU A 1 104 ? 5.080 -7.196 10.153 1.00 95.38 104 GLU A N 1
ATOM 777 C CA . GLU A 1 104 ? 4.369 -6.400 11.145 1.00 95.38 104 GLU A CA 1
ATOM 778 C C . GLU A 1 104 ? 3.134 -5.763 10.527 1.00 95.38 104 GLU A C 1
ATOM 780 O O . GLU A 1 104 ? 3.141 -5.328 9.368 1.00 95.38 104 GLU A O 1
ATOM 785 N N . ALA A 1 105 ? 2.066 -5.726 11.314 1.00 97.62 105 ALA A N 1
ATOM 786 C CA . ALA A 1 105 ? 0.808 -5.119 10.930 1.00 97.62 105 ALA A CA 1
ATOM 787 C C . ALA A 1 105 ? -0.023 -4.758 12.161 1.00 97.62 105 ALA A C 1
ATOM 789 O O . ALA A 1 105 ? 0.038 -5.426 13.184 1.00 97.62 105 ALA A O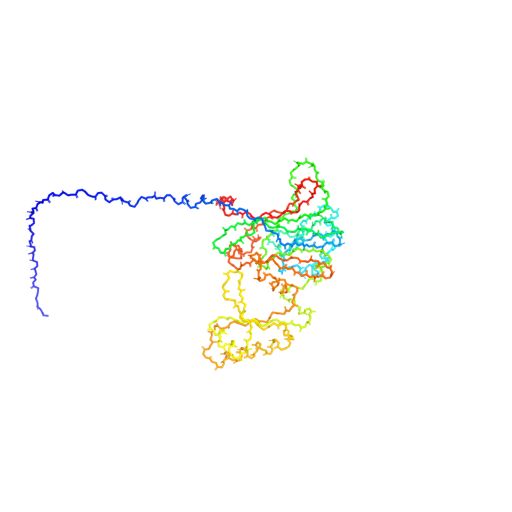 1
ATOM 790 N N . VAL A 1 106 ? -0.870 -3.745 12.051 1.00 98.56 106 VAL A N 1
ATOM 791 C CA . VAL A 1 106 ? -1.945 -3.487 13.008 1.00 98.56 106 VAL A CA 1
ATOM 792 C C . VAL A 1 106 ? -3.269 -3.867 12.366 1.00 98.56 106 VAL A C 1
ATOM 794 O O . VAL A 1 106 ? -3.552 -3.480 11.233 1.00 98.56 106 VAL A O 1
ATOM 797 N N . ALA A 1 107 ? -4.084 -4.616 13.103 1.00 98.69 107 ALA A N 1
ATOM 798 C CA . ALA A 1 107 ? -5.431 -4.990 12.700 1.00 98.69 107 ALA A CA 1
ATOM 799 C C . ALA A 1 107 ? -6.462 -4.368 13.644 1.00 98.69 107 ALA A C 1
ATOM 801 O O . ALA A 1 107 ? -6.256 -4.351 14.858 1.00 98.69 107 ALA A O 1
ATOM 802 N N . VAL A 1 108 ? -7.572 -3.868 13.101 1.00 98.75 108 VAL A N 1
ATOM 803 C CA . VAL A 1 108 ? -8.640 -3.204 13.868 1.00 98.75 108 VAL A CA 1
ATOM 804 C C . VAL A 1 108 ? -10.028 -3.563 13.344 1.00 98.75 108 VAL A C 1
ATOM 806 O O . VAL A 1 108 ? -10.173 -3.855 12.152 1.00 98.75 108 VAL A O 1
ATOM 809 N N . PRO A 1 109 ? -11.068 -3.522 14.200 1.00 98.69 109 PRO A N 1
ATOM 810 C CA . PRO A 1 109 ? -12.438 -3.637 13.726 1.00 98.69 109 PRO A CA 1
ATOM 811 C C . PRO A 1 109 ? -12.799 -2.434 12.847 1.00 98.69 109 PRO A C 1
ATOM 813 O O . PRO A 1 109 ? -12.454 -1.295 13.161 1.00 98.69 109 PRO A O 1
ATOM 816 N N . ALA A 1 110 ? -13.531 -2.677 11.763 1.00 98.56 110 ALA A N 1
ATOM 817 C CA . ALA A 1 110 ? -14.006 -1.631 10.865 1.00 98.56 110 ALA A CA 1
ATOM 818 C C . ALA A 1 110 ? -15.391 -1.949 10.283 1.00 98.56 110 ALA A C 1
ATOM 820 O O . ALA A 1 110 ? -15.838 -3.098 10.273 1.00 98.56 110 ALA A O 1
ATOM 821 N N . ALA A 1 111 ? -16.094 -0.923 9.801 1.00 98.38 111 ALA A N 1
ATOM 822 C CA . ALA A 1 111 ? -17.394 -1.090 9.166 1.00 98.38 111 ALA A CA 1
ATOM 823 C C . ALA A 1 111 ? -17.275 -1.941 7.890 1.00 98.38 111 ALA A C 1
ATOM 825 O O . ALA A 1 111 ? -16.522 -1.616 6.976 1.00 98.38 111 ALA A O 1
ATOM 826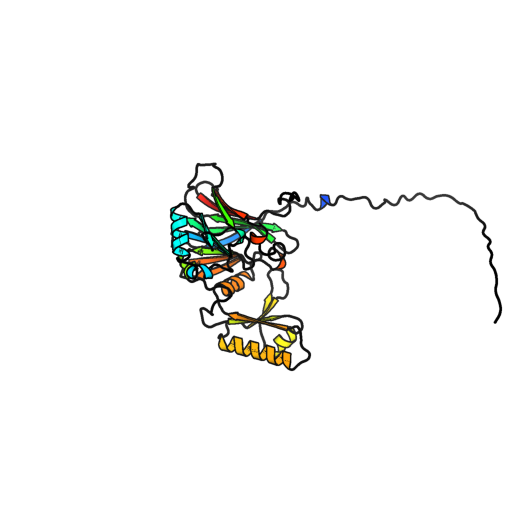 N N . SER A 1 112 ? -18.050 -3.023 7.811 1.00 98.19 112 SER A N 1
ATOM 827 C CA . SER A 1 112 ? -18.016 -3.968 6.685 1.00 98.19 112 SER A CA 1
ATOM 828 C C . SER A 1 112 ? -19.033 -3.678 5.582 1.00 98.19 112 SER A C 1
ATOM 830 O O . SER A 1 112 ? -19.054 -4.352 4.555 1.00 98.19 112 SER A O 1
ATOM 832 N N . ASP A 1 113 ? -19.885 -2.674 5.779 1.00 97.94 113 ASP A N 1
ATOM 833 C CA . ASP A 1 113 ? -21.021 -2.353 4.915 1.00 97.94 113 ASP A CA 1
ATOM 834 C C . ASP A 1 113 ? -20.817 -1.084 4.072 1.00 97.94 113 ASP A C 1
ATOM 836 O O . ASP A 1 113 ? -21.720 -0.675 3.338 1.00 97.94 113 ASP A O 1
ATOM 840 N N . ARG A 1 114 ? -19.649 -0.439 4.175 1.00 97.38 114 ARG A N 1
ATOM 841 C CA . ARG A 1 114 ? -19.342 0.818 3.482 1.00 97.38 114 ARG A CA 1
ATOM 842 C C . ARG A 1 114 ? -17.838 0.998 3.240 1.00 97.38 114 ARG A C 1
ATOM 844 O O . ARG A 1 114 ? -17.038 0.448 3.990 1.00 97.38 114 ARG A O 1
ATOM 851 N N . PRO A 1 115 ? -17.440 1.808 2.244 1.00 98.31 115 PRO A N 1
ATOM 852 C CA . PRO A 1 115 ? -16.052 2.237 2.099 1.00 98.31 115 PRO A CA 1
ATOM 853 C C . PRO A 1 115 ? -15.593 3.128 3.263 1.00 98.31 115 PRO A C 1
ATOM 855 O O . PRO A 1 115 ? -16.350 3.982 3.733 1.00 98.31 115 PRO A O 1
ATOM 858 N N . LEU A 1 116 ? -14.338 2.961 3.672 1.00 98.44 116 LEU A N 1
ATOM 859 C CA . LEU A 1 116 ? -13.659 3.717 4.723 1.00 98.44 116 LEU A CA 1
ATOM 860 C C . LEU A 1 116 ? -12.773 4.782 4.088 1.00 98.44 116 LEU A C 1
ATOM 862 O O . LEU A 1 116 ? -12.018 4.481 3.165 1.00 98.44 116 LEU A O 1
ATOM 866 N N . LYS A 1 117 ? -12.854 6.023 4.566 1.00 97.62 117 LYS A N 1
ATOM 867 C CA . LYS A 1 117 ? -12.053 7.128 4.023 1.00 97.62 117 LYS A CA 1
ATOM 868 C C . LYS A 1 117 ? -10.649 7.107 4.602 1.00 97.62 117 LYS A C 1
ATOM 870 O O . LYS A 1 117 ? -10.507 7.016 5.820 1.00 97.62 117 LYS A O 1
ATOM 875 N N . VAL A 1 118 ? -9.657 7.285 3.737 1.00 98.00 118 VAL A N 1
ATOM 876 C CA . VAL A 1 118 ? -8.243 7.370 4.104 1.00 98.00 118 VAL A CA 1
ATOM 877 C C . VAL A 1 118 ? -7.741 8.779 3.811 1.00 98.00 118 VAL A C 1
ATOM 879 O O . VAL A 1 118 ? -7.928 9.301 2.713 1.00 98.00 118 VAL A O 1
ATOM 882 N N . ARG A 1 119 ? -7.123 9.417 4.801 1.00 96.44 119 ARG A N 1
ATOM 883 C CA . ARG A 1 119 ? -6.573 10.771 4.688 1.00 96.44 119 ARG A CA 1
ATOM 884 C C . ARG A 1 119 ? -5.153 10.793 5.222 1.00 96.44 119 ARG A C 1
ATOM 886 O O . ARG A 1 119 ? -4.850 10.076 6.167 1.00 96.44 119 ARG A O 1
ATOM 893 N N . ALA A 1 120 ? -4.315 11.639 4.645 1.00 93.25 120 ALA A N 1
ATOM 894 C CA . ALA A 1 120 ? -3.002 11.943 5.187 1.00 93.25 120 ALA A CA 1
ATOM 895 C C . ALA A 1 120 ? -2.920 13.414 5.591 1.00 93.25 120 ALA A C 1
ATOM 897 O O . ALA A 1 120 ? -3.553 14.275 4.976 1.00 93.25 120 ALA A O 1
ATOM 898 N N . GLN A 1 121 ? -2.129 13.697 6.614 1.00 91.38 121 GLN A N 1
ATOM 899 C CA . GLN A 1 121 ? -1.550 15.012 6.839 1.00 91.38 121 GLN A CA 1
ATOM 900 C C . GLN A 1 121 ? -0.106 14.969 6.374 1.00 91.38 121 GLN A C 1
ATOM 902 O O . GLN A 1 121 ? 0.582 13.960 6.564 1.00 91.38 121 GLN A O 1
ATOM 907 N N . THR A 1 122 ? 0.323 16.055 5.742 1.00 86.62 122 THR A N 1
ATOM 908 C CA . THR A 1 122 ? 1.656 16.137 5.162 1.00 86.62 122 THR A CA 1
ATOM 909 C C . THR A 1 122 ? 2.452 17.304 5.705 1.00 86.62 122 THR A C 1
ATOM 911 O O . THR A 1 122 ? 1.900 18.336 6.102 1.00 86.62 122 THR A O 1
ATOM 914 N N . TRP A 1 123 ? 3.767 17.149 5.634 1.00 79.69 123 TRP A N 1
ATOM 915 C CA . TRP A 1 123 ? 4.739 18.195 5.889 1.00 79.69 123 TRP A CA 1
ATOM 916 C C . TRP A 1 123 ? 5.629 18.401 4.668 1.00 79.69 123 TRP A C 1
ATOM 918 O O . TRP A 1 123 ? 6.018 17.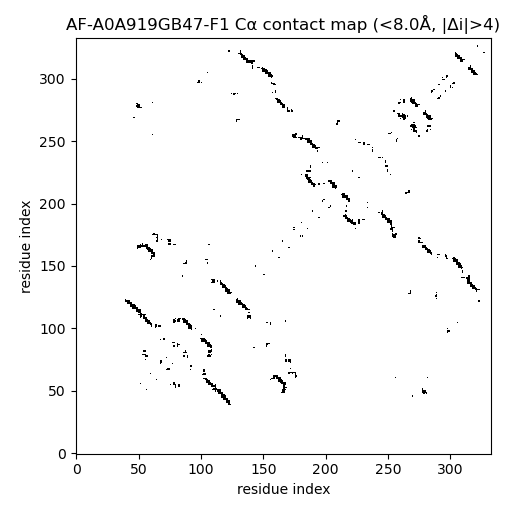434 4.020 1.00 79.69 123 TRP A O 1
ATOM 928 N N . ASP A 1 124 ? 5.975 19.650 4.367 1.00 76.19 124 ASP A N 1
ATOM 929 C CA . ASP A 1 124 ? 6.885 19.960 3.265 1.00 76.19 124 ASP A CA 1
ATOM 930 C C . ASP A 1 124 ? 8.334 19.645 3.672 1.00 76.19 124 ASP A C 1
ATOM 932 O O . ASP A 1 124 ? 8.912 20.300 4.546 1.00 76.19 124 ASP A O 1
ATOM 936 N N . SER A 1 125 ? 8.929 18.635 3.041 1.00 70.69 125 SER A N 1
ATOM 937 C CA . SER A 1 125 ? 10.352 18.308 3.138 1.00 70.69 125 SER A CA 1
ATOM 938 C C . SER A 1 125 ? 11.139 18.976 1.998 1.00 70.69 125 SER A C 1
ATOM 940 O O . SER A 1 125 ? 10.575 19.626 1.115 1.00 70.69 125 SER A O 1
ATOM 942 N N . TYR A 1 126 ? 12.471 18.854 2.017 1.00 66.38 126 TYR A N 1
ATOM 943 C CA . TYR A 1 126 ? 13.313 19.333 0.913 1.00 66.38 126 TYR A CA 1
ATOM 944 C C . TYR A 1 126 ? 13.027 18.598 -0.409 1.00 66.38 126 TYR A C 1
ATOM 946 O O . TYR A 1 126 ? 13.147 19.201 -1.476 1.00 66.38 126 TYR A O 1
ATOM 954 N N . ASP A 1 127 ? 12.632 17.326 -0.330 1.00 66.56 127 ASP A N 1
ATOM 955 C CA . ASP A 1 127 ? 12.459 16.436 -1.481 1.00 66.56 127 ASP A CA 1
ATOM 956 C C . ASP A 1 127 ? 10.986 16.243 -1.885 1.00 66.56 127 ASP A C 1
ATOM 958 O O . ASP A 1 127 ? 10.715 15.713 -2.961 1.00 66.56 127 ASP A O 1
ATOM 962 N N . GLY A 1 128 ? 10.032 16.727 -1.082 1.00 71.94 128 GLY A N 1
ATOM 963 C CA . GLY A 1 128 ? 8.601 16.626 -1.365 1.00 71.94 128 GLY A CA 1
ATOM 964 C C . GLY A 1 128 ? 7.739 16.602 -0.100 1.00 71.94 128 GLY A C 1
ATOM 965 O O . GLY A 1 128 ? 8.242 16.805 1.004 1.00 71.94 128 GLY A O 1
ATOM 966 N N . PRO A 1 129 ? 6.417 16.419 -0.234 1.00 77.62 129 PRO A N 1
ATOM 967 C CA . PRO A 1 129 ? 5.543 16.258 0.918 1.00 77.62 129 PRO A CA 1
ATOM 968 C C . PRO A 1 129 ? 5.712 14.867 1.557 1.00 77.62 129 PRO A C 1
ATOM 970 O O . PRO A 1 129 ? 5.416 13.856 0.924 1.00 77.62 129 PRO A O 1
ATOM 973 N N . VAL A 1 130 ? 6.082 14.824 2.841 1.00 79.12 130 VAL A N 1
ATOM 974 C CA . VAL A 1 130 ? 6.101 13.594 3.657 1.00 79.12 130 VAL A CA 1
ATOM 975 C C . VAL A 1 130 ? 4.786 13.399 4.385 1.00 79.12 130 VAL A C 1
ATOM 977 O O . VAL A 1 130 ? 4.176 14.372 4.829 1.00 79.12 130 VAL A O 1
ATOM 980 N N . ILE A 1 131 ? 4.369 12.147 4.575 1.00 86.00 131 ILE A N 1
ATOM 981 C CA . ILE A 1 131 ? 3.235 11.822 5.446 1.00 86.00 131 ILE A CA 1
ATOM 982 C C . ILE A 1 131 ? 3.692 11.934 6.902 1.00 86.00 131 ILE A C 1
ATOM 984 O O . ILE A 1 131 ? 4.635 11.265 7.315 1.00 86.00 131 ILE A O 1
ATOM 988 N N . THR A 1 132 ? 2.999 12.756 7.685 1.00 86.88 132 THR A N 1
ATOM 989 C CA . THR A 1 132 ? 3.203 12.872 9.138 1.00 86.88 132 THR A CA 1
ATOM 990 C C . THR A 1 132 ? 2.089 12.207 9.925 1.00 86.88 132 THR A C 1
ATOM 992 O O . THR A 1 132 ? 2.299 11.739 11.040 1.00 86.88 132 THR A O 1
ATOM 995 N N . VAL A 1 133 ? 0.890 12.130 9.350 1.00 92.38 133 VAL A N 1
ATOM 996 C CA . VAL A 1 133 ? -0.234 11.414 9.947 1.00 92.38 133 VAL A CA 1
ATOM 997 C C . VAL A 1 133 ? -1.005 10.697 8.857 1.00 92.38 133 VAL A C 1
ATOM 999 O O . VAL A 1 133 ? -1.362 11.299 7.848 1.00 92.38 133 VAL A O 1
ATOM 1002 N N . LEU A 1 134 ? -1.315 9.427 9.087 1.00 95.81 134 LEU A N 1
ATOM 1003 C CA . LEU A 1 134 ? -2.294 8.667 8.322 1.00 95.81 134 LEU A CA 1
ATOM 1004 C C . LEU A 1 134 ? -3.541 8.456 9.180 1.00 95.81 134 LEU A C 1
ATOM 1006 O O . LEU A 1 134 ? -3.440 7.997 10.315 1.00 95.81 134 LEU A O 1
ATOM 1010 N N . GLU A 1 135 ? -4.714 8.758 8.632 1.00 97.50 135 GLU A N 1
ATOM 1011 C CA . GLU A 1 135 ? -6.003 8.583 9.296 1.00 97.50 135 GLU A CA 1
ATOM 1012 C C . GLU A 1 135 ? -6.943 7.714 8.466 1.00 97.50 135 GLU A C 1
ATOM 1014 O O . GLU A 1 135 ? -7.134 7.952 7.269 1.00 97.50 135 GLU A O 1
ATOM 1019 N N . VAL A 1 136 ? -7.622 6.776 9.126 1.00 98.38 136 VAL A N 1
ATOM 1020 C CA . VAL A 1 136 ? -8.734 6.020 8.540 1.00 98.38 136 VAL A CA 1
ATOM 1021 C C . VAL A 1 136 ? -9.964 6.158 9.424 1.00 98.38 136 VAL A C 1
ATOM 1023 O O . VAL A 1 136 ? -9.922 5.822 10.605 1.00 98.38 136 VAL A O 1
ATOM 1026 N N . ASP A 1 137 ? -11.073 6.636 8.858 1.00 97.62 137 ASP A N 1
ATOM 1027 C CA . ASP A 1 137 ? -12.370 6.591 9.545 1.00 97.62 137 ASP A CA 1
ATOM 1028 C C . ASP A 1 137 ? -12.923 5.169 9.481 1.00 97.62 137 ASP A C 1
ATOM 1030 O O . ASP A 1 137 ? -13.291 4.691 8.406 1.00 97.62 137 ASP A O 1
ATOM 1034 N N . LEU A 1 138 ? -12.971 4.497 10.634 1.00 98.44 138 LEU A N 1
ATOM 1035 C CA . LEU A 1 138 ? -13.354 3.090 10.732 1.00 98.44 138 LEU A CA 1
ATOM 1036 C C . LEU A 1 138 ? -14.863 2.878 10.586 1.00 98.44 138 LEU A C 1
ATOM 1038 O O . LEU A 1 138 ? -15.311 1.736 10.506 1.00 98.44 138 LEU A O 1
ATOM 1042 N N . GLY A 1 139 ? -15.668 3.946 10.571 1.00 97.06 139 GLY A N 1
ATOM 1043 C CA . GLY A 1 139 ? -17.121 3.853 10.424 1.00 97.06 139 GLY A CA 1
ATOM 1044 C C . GLY A 1 139 ? -17.826 3.155 11.594 1.00 97.06 139 GLY A C 1
ATOM 1045 O O . GLY A 1 139 ? -18.998 2.795 11.475 1.00 97.06 139 GLY A O 1
ATOM 1046 N N . LEU A 1 140 ? -17.130 2.967 12.718 1.00 97.56 140 LEU A N 1
ATOM 1047 C CA . LEU A 1 140 ? -17.640 2.349 13.940 1.00 97.56 140 LEU A CA 1
ATOM 1048 C C . LEU A 1 140 ? -17.742 3.378 15.076 1.00 97.56 140 LEU A C 1
ATOM 1050 O O . LEU A 1 140 ? -16.969 4.341 15.091 1.00 97.56 140 LEU A O 1
ATOM 1054 N N . PRO A 1 141 ? -18.657 3.188 16.046 1.00 96.88 141 PRO A N 1
ATOM 1055 C CA . PRO A 1 141 ? -18.701 4.001 17.259 1.00 96.88 141 PRO A CA 1
ATOM 1056 C C . PRO A 1 141 ? -17.389 3.936 18.048 1.00 96.88 141 PRO A C 1
ATOM 1058 O O . PRO A 1 141 ? -16.712 2.909 18.028 1.00 96.88 141 PRO A O 1
ATOM 1061 N N . TRP A 1 142 ? -17.069 5.012 18.771 1.00 96.31 142 TRP A N 1
ATOM 1062 C CA . TRP A 1 142 ? -15.930 5.050 19.696 1.00 96.31 142 TRP A CA 1
ATOM 1063 C C . TRP A 1 142 ? -16.055 3.967 20.789 1.00 96.31 142 TRP A C 1
ATOM 1065 O O . TRP A 1 142 ? -17.073 3.960 21.488 1.00 96.31 142 TRP A O 1
ATOM 1075 N N . PRO A 1 143 ? -15.069 3.056 20.948 1.00 92.62 143 PRO A N 1
ATOM 1076 C CA . PRO A 1 143 ? -15.131 1.983 21.945 1.00 92.62 143 PRO A CA 1
ATOM 1077 C C . PRO A 1 143 ? -14.693 2.415 23.354 1.00 92.62 143 PRO A C 1
ATOM 1079 O O . PRO A 1 143 ? -14.947 1.684 24.310 1.00 92.62 143 PRO A O 1
ATOM 1082 N N . GLY A 1 144 ? -14.012 3.557 23.490 1.00 90.56 144 GLY A N 1
ATOM 1083 C CA . GLY A 1 144 ? -13.513 4.065 24.768 1.00 90.56 144 GLY A CA 1
ATOM 1084 C C . GLY A 1 144 ? -14.473 5.027 25.472 1.00 90.56 144 GLY A C 1
ATOM 1085 O O . GLY A 1 144 ? -15.590 5.295 25.021 1.00 90.56 144 GLY A O 1
ATOM 1086 N N . ASP A 1 145 ? -13.998 5.613 26.570 1.00 92.06 145 ASP A N 1
ATOM 1087 C CA . ASP A 1 145 ? -14.717 6.692 27.246 1.00 92.06 145 ASP A CA 1
ATOM 1088 C C . ASP A 1 145 ? -14.737 7.957 26.366 1.00 92.06 145 ASP A C 1
ATOM 1090 O O . ASP A 1 145 ? -13.709 8.306 25.772 1.00 92.06 145 ASP A O 1
ATOM 1094 N N . PRO A 1 146 ? -15.872 8.676 26.257 1.00 89.94 146 PRO A N 1
ATOM 1095 C CA . PRO A 1 146 ? -15.926 9.938 25.526 1.00 89.94 146 PRO A CA 1
ATOM 1096 C C . PRO A 1 146 ? -14.935 10.967 26.088 1.00 89.94 146 PRO A C 1
ATOM 1098 O O . PRO A 1 146 ? -14.991 11.307 27.269 1.00 89.94 146 PRO A O 1
ATOM 1101 N N . GLY A 1 147 ? -14.054 11.489 25.233 1.00 87.25 147 GLY A N 1
ATOM 1102 C CA . GLY A 1 147 ? -12.973 12.401 25.615 1.00 87.25 147 GLY A CA 1
ATOM 1103 C C . GLY A 1 147 ? -11.821 11.732 26.372 1.00 87.25 147 GLY A C 1
ATOM 1104 O O . GLY A 1 147 ? -11.022 12.440 26.980 1.00 87.25 147 GLY A O 1
ATOM 1105 N N . GLY A 1 148 ? -11.764 10.398 26.380 1.00 90.25 148 GLY A N 1
ATOM 1106 C CA . GLY A 1 148 ? -10.654 9.633 26.936 1.00 90.25 148 GLY A CA 1
ATOM 1107 C C . GLY A 1 148 ? -9.381 9.720 26.092 1.00 90.25 148 GLY A C 1
ATOM 1108 O O . GLY A 1 148 ? -9.371 10.267 24.990 1.00 90.25 148 GLY A O 1
ATOM 1109 N N . GLU A 1 149 ? -8.304 9.155 26.633 1.00 93.88 149 GLU A N 1
ATOM 1110 C CA . GLU A 1 149 ? -7.011 9.064 25.951 1.00 93.88 149 GLU A CA 1
ATOM 1111 C C . GLU A 1 149 ? -7.074 8.130 24.724 1.00 93.88 149 GLU A C 1
ATOM 1113 O O . GLU A 1 149 ? -7.855 7.168 24.725 1.00 93.88 149 GLU A O 1
ATOM 1118 N N . PRO A 1 150 ? -6.230 8.359 23.699 1.00 96.06 150 PRO A N 1
ATOM 1119 C CA . PRO A 1 150 ? -6.059 7.431 22.584 1.00 96.06 150 PRO A CA 1
ATOM 1120 C C . PRO A 1 150 ? -5.739 6.002 23.046 1.00 96.06 150 PRO A C 1
ATOM 1122 O O . PRO A 1 150 ? -4.923 5.787 23.946 1.00 96.06 150 PRO A O 1
ATOM 1125 N N . ILE A 1 151 ? -6.330 5.002 22.388 1.00 97.19 151 ILE A N 1
ATOM 1126 C CA . ILE A 1 151 ? -6.024 3.589 22.653 1.00 97.19 151 ILE A CA 1
ATOM 1127 C C . ILE A 1 151 ? -4.826 3.202 21.788 1.00 97.19 151 ILE A C 1
ATOM 1129 O O . ILE A 1 151 ? -4.944 3.147 20.567 1.00 97.19 151 ILE A O 1
ATOM 1133 N N . ARG A 1 152 ? -3.671 2.921 22.398 1.00 97.25 152 ARG A N 1
ATOM 1134 C CA . ARG A 1 152 ? -2.482 2.457 21.666 1.00 97.25 152 ARG A CA 1
ATOM 1135 C C . ARG A 1 152 ? -2.640 0.993 21.265 1.00 97.25 152 ARG A C 1
ATOM 1137 O O . ARG A 1 152 ? -2.869 0.143 22.121 1.00 97.25 152 ARG A O 1
ATOM 1144 N N . LEU A 1 153 ? -2.487 0.714 19.973 1.00 97.81 153 LEU A N 1
ATOM 1145 C CA . LEU A 1 153 ? -2.584 -0.630 19.396 1.00 97.81 153 LEU A CA 1
ATOM 1146 C C . LEU A 1 153 ? -1.215 -1.299 19.253 1.00 97.81 153 LEU A C 1
ATOM 1148 O O . LEU A 1 153 ? -1.117 -2.521 19.310 1.00 97.81 153 LEU A O 1
ATOM 1152 N N . GLY A 1 154 ? -0.173 -0.486 19.087 1.00 95.06 154 GLY A N 1
ATOM 1153 C CA . GLY A 1 154 ? 1.221 -0.882 18.944 1.00 95.06 154 GLY A CA 1
ATOM 1154 C C . GLY A 1 154 ? 1.995 0.176 18.173 1.00 95.06 154 GLY A C 1
ATOM 1155 O O . GLY A 1 154 ? 1.502 1.291 17.996 1.00 95.06 154 GLY A O 1
ATOM 1156 N N . ASP A 1 155 ? 3.185 -0.191 17.712 1.00 93.88 155 ASP A N 1
ATOM 1157 C CA . ASP A 1 155 ? 4.065 0.692 16.952 1.00 93.88 155 ASP A CA 1
ATOM 1158 C C . ASP A 1 155 ? 4.460 0.001 15.658 1.00 93.88 155 ASP A C 1
ATOM 1160 O O . ASP A 1 155 ? 4.870 -1.157 15.709 1.00 93.88 155 ASP A O 1
ATOM 1164 N N . LEU A 1 156 ? 4.367 0.706 14.533 1.00 93.31 156 LEU A N 1
ATOM 1165 C CA . LEU A 1 156 ? 4.786 0.210 13.224 1.00 93.31 156 LEU A CA 1
ATOM 1166 C C . LEU A 1 156 ? 5.998 0.994 12.713 1.00 93.31 156 LEU A C 1
ATOM 1168 O O . LEU A 1 156 ? 6.035 2.216 12.892 1.00 93.31 156 LEU A O 1
ATOM 1172 N N . PRO A 1 157 ? 6.962 0.328 12.058 1.00 90.19 157 PRO A N 1
ATOM 1173 C CA . PRO A 1 157 ? 7.972 1.016 11.266 1.00 90.19 157 PRO A CA 1
ATOM 1174 C C . PRO A 1 157 ? 7.364 1.548 9.959 1.00 90.19 157 PRO A C 1
ATOM 1176 O O . PRO A 1 157 ? 6.325 1.078 9.492 1.00 90.19 157 PRO A O 1
ATOM 1179 N N . VAL A 1 158 ? 8.058 2.478 9.317 1.00 86.44 158 VAL A N 1
ATOM 1180 C CA . VAL A 1 158 ? 7.883 2.818 7.904 1.00 86.44 158 VAL A CA 1
ATOM 1181 C C . VAL A 1 158 ? 8.651 1.791 7.073 1.00 86.44 158 VAL A C 1
ATOM 1183 O O . VAL A 1 158 ? 9.874 1.823 6.951 1.00 86.44 158 VAL A O 1
ATOM 1186 N N . ASP A 1 159 ? 7.941 0.825 6.498 1.00 85.75 159 ASP A N 1
ATOM 1187 C CA . ASP A 1 159 ? 8.581 -0.185 5.653 1.00 85.75 159 ASP A CA 1
ATOM 1188 C C . ASP A 1 159 ? 9.148 0.432 4.373 1.00 85.75 159 ASP A C 1
ATOM 1190 O O . ASP A 1 159 ? 8.492 1.240 3.724 1.00 85.75 159 ASP A O 1
ATOM 1194 N N . ARG A 1 160 ? 10.341 0.004 3.949 1.00 80.81 160 ARG A N 1
ATOM 1195 C CA . ARG A 1 160 ? 11.017 0.555 2.761 1.00 80.81 160 ARG A CA 1
ATOM 1196 C C . ARG A 1 160 ? 10.228 0.359 1.472 1.00 80.81 160 ARG A C 1
ATOM 1198 O O . ARG A 1 160 ? 10.441 1.109 0.526 1.00 80.81 160 ARG A O 1
ATOM 1205 N N . CYS A 1 161 ? 9.368 -0.654 1.424 1.00 86.06 161 CYS A N 1
ATOM 1206 C CA . CYS A 1 161 ? 8.536 -0.931 0.261 1.00 86.06 161 CYS A CA 1
ATOM 1207 C C . CYS A 1 161 ? 7.189 -0.190 0.309 1.00 86.06 161 CYS A C 1
ATOM 1209 O O . CYS A 1 161 ? 6.414 -0.300 -0.634 1.00 86.06 161 CYS A O 1
ATOM 1211 N N . GLY A 1 162 ? 6.895 0.564 1.370 1.00 89.69 162 GLY A N 1
ATOM 1212 C CA . GLY A 1 162 ? 5.589 1.185 1.557 1.00 89.69 162 GLY A CA 1
ATOM 1213 C C . GLY A 1 162 ? 4.739 0.504 2.623 1.00 89.69 162 GLY A C 1
ATOM 1214 O O . GLY A 1 162 ? 5.076 -0.553 3.152 1.00 89.69 162 GLY A O 1
ATOM 1215 N N . MET A 1 163 ? 3.586 1.097 2.905 1.00 94.12 163 MET A N 1
ATOM 1216 C CA . MET A 1 163 ? 2.562 0.509 3.772 1.00 94.12 163 MET A CA 1
ATOM 1217 C C . MET A 1 163 ? 1.328 0.157 2.958 1.00 94.12 163 MET A C 1
ATOM 1219 O O . MET A 1 163 ? 0.989 0.861 2.010 1.00 94.12 163 MET A O 1
ATOM 1223 N N . VAL A 1 164 ? 0.631 -0.909 3.340 1.00 97.25 164 VAL A N 1
ATOM 1224 C CA . VAL A 1 164 ? -0.612 -1.345 2.699 1.00 97.25 164 VAL A CA 1
ATOM 1225 C C . VAL A 1 164 ? -1.773 -1.315 3.690 1.00 97.25 164 VAL A C 1
ATOM 1227 O O . VAL A 1 164 ? -1.641 -1.728 4.842 1.00 97.25 164 VAL A O 1
ATOM 1230 N N . LEU A 1 165 ? -2.912 -0.815 3.220 1.00 98.25 165 LEU A N 1
ATOM 1231 C CA . LEU A 1 165 ? -4.200 -0.768 3.898 1.00 98.25 165 LEU A CA 1
ATOM 1232 C C . LEU A 1 165 ? -5.208 -1.614 3.125 1.00 98.25 165 LEU A C 1
ATOM 1234 O O . LEU A 1 165 ? -5.463 -1.356 1.947 1.00 98.25 165 LEU A O 1
ATOM 1238 N N . GLY A 1 166 ? -5.831 -2.587 3.783 1.00 98.44 166 GLY A N 1
ATOM 1239 C CA . GLY A 1 166 ? -6.795 -3.450 3.109 1.00 98.44 166 GLY A CA 1
ATOM 1240 C C . GLY A 1 166 ? -7.623 -4.322 4.037 1.00 98.44 166 GLY A C 1
ATOM 1241 O O . GLY A 1 166 ? -7.384 -4.400 5.243 1.00 98.44 166 GLY A O 1
ATOM 1242 N N . ASP A 1 167 ? -8.615 -4.980 3.443 1.00 98.75 167 ASP A N 1
ATOM 1243 C CA . ASP A 1 167 ? -9.368 -6.040 4.102 1.00 98.75 167 ASP A CA 1
ATOM 1244 C C . ASP A 1 167 ? -8.457 -7.216 4.445 1.00 98.75 167 ASP A C 1
ATOM 1246 O O . ASP A 1 167 ? -7.698 -7.692 3.600 1.00 98.75 167 ASP A O 1
ATOM 1250 N N . ALA A 1 168 ? -8.583 -7.727 5.665 1.00 98.19 168 ALA A N 1
ATOM 1251 C CA . ALA A 1 168 ? -7.748 -8.819 6.133 1.00 98.19 168 ALA A CA 1
ATOM 1252 C C . ALA A 1 168 ? -7.819 -10.078 5.247 1.00 98.19 168 ALA A C 1
ATOM 1254 O O . ALA A 1 168 ? -6.804 -10.743 5.068 1.00 98.19 168 ALA A O 1
ATOM 1255 N N . ARG A 1 169 ? -8.990 -10.413 4.677 1.00 97.88 169 ARG A N 1
ATOM 1256 C CA . ARG A 1 169 ? -9.146 -11.580 3.788 1.00 97.88 169 ARG A CA 1
ATOM 1257 C C . ARG A 1 169 ? -8.622 -11.315 2.390 1.00 97.88 169 ARG A C 1
ATOM 1259 O O . ARG A 1 169 ? -8.027 -12.213 1.814 1.00 97.88 169 ARG A O 1
ATOM 1266 N N . ALA A 1 170 ? -8.827 -10.111 1.862 1.00 98.06 170 ALA A N 1
ATOM 1267 C CA . ALA A 1 170 ? -8.243 -9.743 0.575 1.00 98.06 170 ALA A CA 1
ATOM 1268 C C . ALA A 1 170 ? -6.711 -9.818 0.634 1.00 98.06 170 ALA A C 1
ATOM 1270 O O . ALA A 1 170 ? -6.079 -10.329 -0.279 1.00 98.06 170 ALA A O 1
ATOM 1271 N N . LEU A 1 171 ? -6.097 -9.382 1.736 1.00 98.06 171 LEU A N 1
ATOM 1272 C CA . LEU A 1 171 ? -4.641 -9.412 1.872 1.00 98.06 171 LEU A CA 1
ATOM 1273 C C . LEU A 1 171 ? -4.036 -10.825 1.965 1.00 98.06 171 LEU A C 1
ATOM 1275 O O . LEU A 1 171 ? -2.842 -10.963 1.718 1.00 98.06 171 LEU A O 1
ATOM 1279 N N . ASP A 1 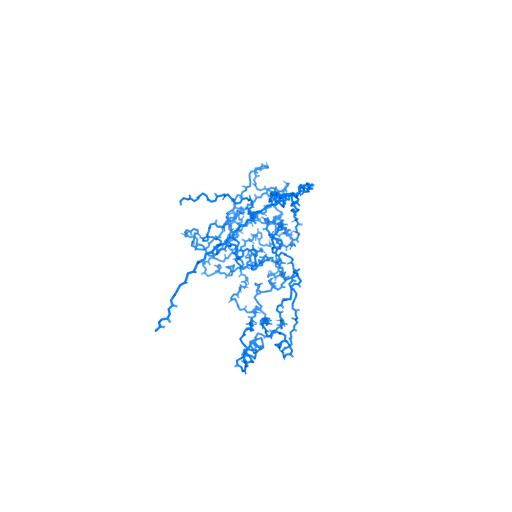172 ? -4.817 -11.878 2.232 1.00 97.38 172 ASP A N 1
ATOM 1280 C CA . ASP A 1 172 ? -4.307 -13.259 2.168 1.00 97.38 172 ASP A CA 1
ATOM 1281 C C . ASP A 1 172 ? -3.928 -13.683 0.734 1.00 97.38 172 ASP A C 1
ATOM 1283 O O . ASP A 1 172 ? -3.116 -14.593 0.563 1.00 97.38 172 ASP A O 1
ATOM 1287 N N . SER A 1 173 ? -4.501 -13.048 -0.296 1.00 96.31 173 SER A N 1
ATOM 1288 C CA . SER A 1 173 ? -4.159 -13.283 -1.708 1.00 96.31 173 SER A CA 1
ATOM 1289 C C . SER A 1 173 ? -3.173 -12.257 -2.267 1.00 96.31 173 SER A C 1
ATOM 1291 O O . SER A 1 173 ? -2.836 -12.290 -3.456 1.00 96.31 173 SER A O 1
ATOM 1293 N N . PHE A 1 174 ? -2.678 -11.347 -1.423 1.00 97.56 174 PHE A N 1
ATOM 1294 C CA . PHE A 1 174 ? -1.694 -10.361 -1.833 1.00 97.56 174 PHE A CA 1
ATOM 1295 C C . PHE A 1 174 ? -0.424 -11.053 -2.335 1.00 97.56 174 PHE A C 1
ATOM 1297 O O . PHE A 1 174 ? 0.101 -11.975 -1.715 1.00 97.56 174 PHE A O 1
ATOM 1304 N N . VAL A 1 175 ? 0.087 -10.577 -3.468 1.00 97.56 175 VAL A N 1
ATOM 1305 C CA . VAL A 1 175 ? 1.313 -11.094 -4.077 1.00 97.56 175 VAL A CA 1
ATOM 1306 C C . VAL A 1 175 ? 2.331 -9.968 -4.023 1.00 97.56 175 VAL A C 1
ATOM 1308 O O . VAL A 1 175 ? 2.121 -8.920 -4.639 1.00 97.56 175 VAL A O 1
ATOM 1311 N N . GLY A 1 176 ? 3.381 -10.165 -3.226 1.00 94.62 176 GLY A N 1
ATOM 1312 C CA . GLY A 1 176 ? 4.377 -9.144 -2.925 1.00 94.62 176 GLY A CA 1
ATOM 1313 C C . GLY A 1 176 ? 5.466 -9.011 -3.982 1.00 94.62 176 GLY A C 1
ATOM 1314 O O . GLY A 1 176 ? 5.415 -9.607 -5.057 1.00 94.62 176 GLY A O 1
ATOM 1315 N N . LEU A 1 177 ? 6.488 -8.220 -3.650 1.00 89.94 177 LEU A N 1
ATOM 1316 C CA . LEU A 1 177 ? 7.572 -7.806 -4.548 1.00 89.94 177 LEU A CA 1
ATOM 1317 C C . LEU A 1 177 ? 8.292 -8.972 -5.249 1.00 89.94 177 LEU A C 1
ATOM 1319 O O . LEU A 1 177 ? 8.699 -8.846 -6.398 1.00 89.94 177 LEU A O 1
ATOM 1323 N N . SER A 1 178 ? 8.471 -10.099 -4.557 1.00 89.06 178 SER A N 1
ATOM 1324 C CA . SER A 1 178 ? 9.170 -11.285 -5.087 1.00 89.06 178 SER A CA 1
ATOM 1325 C C . SER A 1 178 ? 8.220 -12.382 -5.581 1.00 89.06 178 SER A C 1
ATOM 1327 O O . SER A 1 178 ? 8.645 -13.523 -5.767 1.00 89.06 178 SER A O 1
ATOM 1329 N N . GLY A 1 179 ? 6.933 -12.065 -5.722 1.00 92.81 179 GLY A N 1
ATOM 1330 C CA . GLY A 1 179 ? 5.909 -13.004 -6.156 1.00 92.81 179 GLY A CA 1
ATOM 1331 C C . GLY A 1 179 ? 5.895 -13.250 -7.665 1.00 92.81 179 GLY A C 1
ATOM 1332 O O . GLY A 1 179 ? 6.557 -12.569 -8.448 1.00 92.81 179 GLY A O 1
ATOM 1333 N N . GLU A 1 180 ? 5.118 -14.252 -8.073 1.00 95.44 180 GLU A N 1
ATOM 1334 C CA . GLU A 1 180 ? 4.850 -14.523 -9.487 1.00 95.44 180 GLU A CA 1
ATOM 1335 C C . GLU A 1 180 ? 3.851 -13.508 -10.061 1.00 95.44 180 GLU A C 1
ATOM 1337 O O . GLU A 1 180 ? 3.061 -12.908 -9.335 1.00 95.44 180 GLU A O 1
ATOM 1342 N N . SER A 1 181 ? 3.866 -13.332 -11.384 1.00 97.62 181 SER A N 1
ATOM 1343 C CA . SER A 1 181 ? 2.857 -12.517 -12.066 1.00 97.62 181 SER A CA 1
ATOM 1344 C C . SER A 1 181 ? 1.457 -13.110 -11.868 1.00 97.62 181 SER A C 1
ATOM 1346 O O . SER A 1 181 ? 1.253 -14.307 -12.087 1.00 97.62 181 SER A O 1
ATOM 1348 N N . ILE A 1 182 ? 0.491 -12.270 -11.499 1.00 97.69 182 ILE A N 1
ATOM 1349 C CA . ILE A 1 182 ? -0.895 -12.683 -11.229 1.00 97.69 182 ILE A CA 1
ATOM 1350 C C . ILE A 1 182 ? -1.728 -12.858 -12.504 1.00 97.69 182 ILE A C 1
ATOM 1352 O O . ILE A 1 182 ? -2.755 -13.533 -12.488 1.00 97.69 182 ILE A O 1
ATOM 1356 N N . ASP A 1 183 ? -1.299 -12.257 -13.613 1.00 97.62 183 ASP A N 1
ATOM 1357 C CA . ASP A 1 183 ? -2.007 -12.244 -14.899 1.00 97.62 183 ASP A CA 1
ATOM 1358 C C . ASP A 1 183 ? -1.142 -12.765 -16.064 1.00 97.62 183 ASP A C 1
ATOM 1360 O O . ASP A 1 183 ? -1.592 -12.829 -17.210 1.00 97.62 183 ASP A O 1
ATOM 1364 N N . GLY A 1 184 ? 0.095 -13.183 -15.779 1.00 98.12 184 GLY A N 1
ATOM 1365 C CA . GLY A 1 184 ? 1.064 -13.611 -16.783 1.00 98.12 184 GLY A CA 1
ATOM 1366 C C . GLY A 1 184 ? 1.683 -12.457 -17.576 1.00 98.12 184 GLY A C 1
ATOM 1367 O O . GLY A 1 184 ? 2.308 -12.717 -18.610 1.00 98.12 184 GLY A O 1
ATOM 1368 N N . LEU A 1 185 ? 1.525 -11.213 -17.120 1.00 98.62 185 LEU A N 1
ATOM 1369 C CA . LEU A 1 185 ? 2.102 -10.010 -17.706 1.00 98.62 185 LEU A CA 1
ATOM 1370 C C . LEU A 1 185 ? 3.216 -9.413 -16.827 1.00 98.62 185 LEU A C 1
ATOM 1372 O O . LEU A 1 185 ? 3.371 -9.735 -15.641 1.00 98.62 185 LEU A O 1
ATOM 1376 N N . ALA A 1 186 ? 4.025 -8.561 -17.448 1.00 98.38 186 ALA A N 1
ATOM 1377 C CA . ALA A 1 186 ? 5.072 -7.782 -16.812 1.00 98.38 186 ALA A CA 1
ATOM 1378 C C . ALA A 1 186 ? 5.317 -6.473 -17.564 1.00 98.38 186 ALA A C 1
ATOM 1380 O O . ALA A 1 186 ? 5.167 -6.391 -18.788 1.00 98.38 186 ALA A O 1
ATOM 1381 N N . ASP A 1 187 ? 5.816 -5.491 -16.827 1.00 96.94 187 ASP A N 1
ATOM 1382 C CA . ASP A 1 187 ? 6.385 -4.283 -17.393 1.00 96.94 187 ASP A CA 1
ATOM 1383 C C . ASP A 1 187 ? 7.900 -4.465 -17.577 1.00 96.94 187 ASP A C 1
ATOM 1385 O O . ASP A 1 187 ? 8.574 -5.165 -16.821 1.00 96.94 187 ASP A O 1
ATOM 1389 N N . VAL A 1 188 ? 8.463 -3.830 -18.604 1.00 97.38 188 VAL A N 1
ATOM 1390 C CA . VAL A 1 188 ? 9.917 -3.704 -18.765 1.00 97.38 188 VAL A CA 1
AT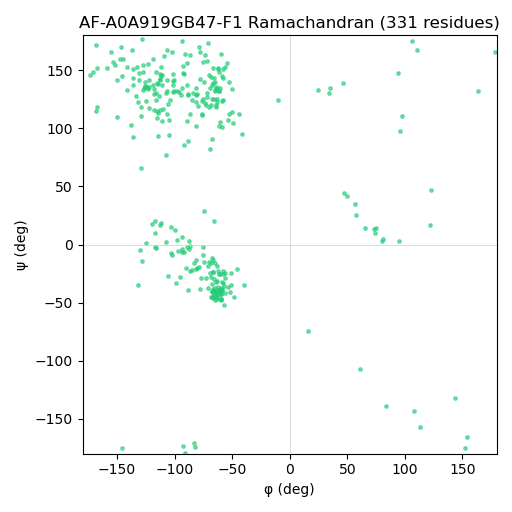OM 1391 C C . VAL A 1 188 ? 10.279 -2.236 -18.666 1.00 97.38 188 VAL A C 1
ATOM 1393 O O . VAL A 1 188 ? 9.904 -1.449 -19.539 1.00 97.38 188 VAL A O 1
ATOM 1396 N N . ALA A 1 189 ? 11.031 -1.882 -17.628 1.00 94.75 189 ALA A N 1
ATOM 1397 C CA . ALA A 1 189 ? 11.546 -0.539 -17.408 1.00 94.75 189 ALA A CA 1
ATOM 1398 C C . ALA A 1 189 ? 13.049 -0.477 -17.697 1.00 94.75 189 ALA A C 1
ATOM 1400 O O . ALA A 1 189 ? 13.801 -1.396 -17.366 1.00 94.75 189 ALA A O 1
ATOM 1401 N N . TYR A 1 190 ? 13.515 0.619 -18.290 1.00 93.25 190 TYR A N 1
ATOM 1402 C CA . TYR A 1 190 ? 14.944 0.889 -18.426 1.00 93.25 190 TYR A CA 1
ATOM 1403 C C . TYR A 1 190 ? 15.259 2.378 -18.332 1.00 93.25 190 TYR A C 1
ATOM 1405 O O . TYR A 1 190 ? 14.488 3.233 -18.768 1.00 93.25 190 TYR A O 1
ATOM 1413 N N . TRP A 1 191 ? 16.412 2.667 -17.734 1.00 92.25 191 TRP A N 1
ATOM 1414 C CA . TRP A 1 191 ? 16.873 4.023 -17.449 1.00 92.25 191 TRP A CA 1
ATOM 1415 C C . TRP A 1 191 ? 18.395 4.092 -17.346 1.00 92.25 191 TRP A C 1
ATOM 1417 O O . TRP A 1 191 ? 19.092 3.076 -17.217 1.00 92.25 191 TRP A O 1
ATOM 1427 N N . GLY A 1 192 ? 18.914 5.314 -17.380 1.00 90.25 192 GLY A N 1
ATOM 1428 C CA . GLY A 1 192 ? 20.320 5.626 -17.188 1.00 90.25 192 GLY A CA 1
ATOM 1429 C C . GLY A 1 192 ? 20.984 6.166 -18.448 1.00 90.25 192 GLY A C 1
ATOM 1430 O O . GLY A 1 192 ? 20.356 6.685 -19.361 1.00 90.25 192 GLY A O 1
ATOM 1431 N N . LYS A 1 193 ? 22.309 6.036 -18.522 1.00 89.12 193 LYS A N 1
ATOM 1432 C CA . LYS A 1 193 ? 23.155 6.756 -19.488 1.00 89.12 193 LYS A CA 1
ATOM 1433 C C . LYS A 1 193 ? 22.774 6.552 -20.962 1.00 89.12 193 LYS A C 1
ATOM 1435 O O . LYS A 1 193 ? 23.083 7.407 -21.786 1.00 89.12 193 LYS A O 1
ATOM 1440 N N . TYR A 1 194 ? 22.193 5.403 -21.300 1.00 90.12 194 TYR A N 1
ATOM 1441 C CA . TYR A 1 194 ? 21.859 5.020 -22.677 1.00 90.12 194 TYR A CA 1
ATOM 1442 C C . TYR A 1 194 ? 20.355 4.853 -22.897 1.00 90.12 194 TYR A C 1
ATOM 1444 O O . TYR A 1 194 ? 19.960 4.148 -23.822 1.00 90.12 194 TYR A O 1
ATOM 1452 N N . GLU A 1 195 ? 19.525 5.443 -22.040 1.00 91.00 195 GLU A N 1
ATOM 1453 C CA . GLU A 1 195 ? 18.072 5.274 -22.091 1.00 91.00 195 GLU A CA 1
ATOM 1454 C C . GLU A 1 195 ? 17.456 5.783 -23.398 1.00 91.00 195 GLU A C 1
ATOM 1456 O O . GLU A 1 195 ? 16.651 5.069 -23.987 1.00 91.00 195 GLU A O 1
ATOM 1461 N N . ASP A 1 196 ? 17.919 6.917 -23.931 1.00 90.81 196 ASP A N 1
ATOM 1462 C CA . ASP A 1 196 ? 17.446 7.448 -25.218 1.00 90.81 196 ASP A CA 1
ATOM 1463 C C . ASP A 1 196 ? 17.850 6.565 -26.407 1.00 90.81 196 ASP A C 1
ATOM 1465 O O . ASP A 1 196 ? 17.054 6.320 -27.313 1.00 90.81 196 ASP A O 1
ATOM 1469 N N . ASP A 1 197 ? 19.078 6.036 -26.400 1.00 91.50 197 ASP A N 1
ATOM 1470 C CA . ASP A 1 197 ? 19.541 5.107 -27.436 1.00 91.50 197 ASP A CA 1
ATOM 1471 C C . ASP A 1 197 ? 18.761 3.783 -27.375 1.00 91.50 197 ASP A C 1
ATOM 1473 O O . ASP A 1 197 ? 18.419 3.205 -28.410 1.00 91.50 197 ASP A O 1
ATOM 1477 N N . ALA A 1 198 ? 18.479 3.296 -26.162 1.00 91.81 198 ALA A N 1
ATOM 1478 C CA . ALA A 1 198 ? 17.652 2.117 -25.947 1.00 91.81 198 ALA A CA 1
ATOM 1479 C C . ALA A 1 198 ? 16.212 2.379 -26.405 1.00 91.81 198 ALA A C 1
ATOM 1481 O O . ALA A 1 198 ? 15.641 1.553 -27.111 1.00 91.81 198 ALA A O 1
ATOM 1482 N N . HIS A 1 199 ? 15.651 3.548 -26.096 1.00 93.44 199 HIS A N 1
ATOM 1483 C CA . HIS A 1 199 ? 14.332 3.963 -26.559 1.00 93.44 199 HIS A CA 1
ATOM 1484 C C . HIS A 1 199 ? 14.253 4.017 -28.090 1.00 93.44 199 HIS A C 1
ATOM 1486 O O . HIS A 1 199 ? 13.357 3.420 -28.685 1.00 93.44 199 HIS A O 1
ATOM 1492 N N . ALA A 1 200 ? 15.230 4.643 -28.750 1.00 93.00 200 ALA A N 1
ATOM 1493 C CA . ALA A 1 200 ? 15.277 4.723 -30.208 1.00 93.00 200 ALA A CA 1
ATOM 1494 C C . ALA A 1 200 ? 15.308 3.336 -30.881 1.00 93.00 200 ALA A C 1
ATOM 1496 O O . ALA A 1 200 ? 14.764 3.166 -31.973 1.00 93.00 200 ALA A O 1
ATOM 1497 N N . GLN A 1 201 ? 15.929 2.346 -30.235 1.00 93.00 201 GLN A N 1
ATOM 1498 C CA . GLN A 1 201 ? 16.067 0.986 -30.757 1.00 93.00 201 GLN A CA 1
ATOM 1499 C C . GLN A 1 201 ? 14.891 0.061 -30.385 1.00 93.00 201 GLN A C 1
ATOM 1501 O O . GLN A 1 201 ? 14.489 -0.768 -31.202 1.00 93.00 201 GLN A O 1
ATOM 1506 N N . PHE A 1 202 ? 14.362 0.166 -29.162 1.00 93.62 202 PHE A N 1
ATOM 1507 C CA . PHE A 1 202 ? 13.431 -0.801 -28.559 1.00 93.62 202 PHE A CA 1
ATOM 1508 C C . PHE A 1 202 ? 12.036 -0.220 -28.242 1.00 93.62 202 PHE A C 1
ATOM 1510 O O . PHE A 1 202 ? 11.133 -0.955 -27.827 1.00 93.62 202 PHE A O 1
ATOM 1517 N N . GLY A 1 203 ? 11.803 1.069 -28.495 1.00 93.56 203 GLY A N 1
ATOM 1518 C CA . GLY A 1 203 ? 10.519 1.741 -28.277 1.00 93.56 203 GLY A CA 1
ATOM 1519 C C . GLY A 1 203 ? 10.339 2.191 -26.830 1.00 93.56 203 GLY A C 1
ATOM 1520 O O . GLY A 1 203 ? 11.272 2.709 -26.248 1.00 93.56 203 GLY A O 1
ATOM 1521 N N . GLY A 1 204 ? 9.147 2.034 -26.252 1.00 92.06 204 GLY A N 1
ATOM 1522 C CA . GLY A 1 204 ? 8.859 2.396 -24.856 1.00 92.06 204 GLY A CA 1
ATOM 1523 C C . GLY A 1 204 ? 8.285 3.802 -24.693 1.00 92.06 204 GLY A C 1
ATOM 1524 O O . GLY A 1 204 ? 8.586 4.704 -25.471 1.00 92.06 204 GLY A O 1
ATOM 1525 N N . THR A 1 205 ? 7.430 3.971 -23.693 1.00 90.75 205 THR A N 1
ATOM 1526 C CA . THR A 1 205 ? 6.815 5.255 -23.349 1.00 90.75 205 THR A CA 1
ATOM 1527 C C . THR A 1 205 ? 7.627 5.893 -22.225 1.00 90.75 205 THR A C 1
ATOM 1529 O O . THR A 1 205 ? 7.922 5.194 -21.253 1.00 90.75 205 THR A O 1
ATOM 1532 N N . PRO A 1 206 ? 8.012 7.178 -22.327 1.00 86.50 206 PRO A N 1
ATOM 1533 C CA . PRO A 1 206 ? 8.636 7.869 -21.207 1.00 86.50 206 PRO A CA 1
ATOM 1534 C C . PRO A 1 206 ? 7.624 7.988 -20.070 1.00 86.50 206 PRO A C 1
ATOM 1536 O O . PRO A 1 206 ? 6.479 8.385 -20.303 1.00 86.50 206 PRO A O 1
ATOM 1539 N N . THR A 1 207 ? 8.031 7.668 -18.846 1.00 81.44 207 THR A N 1
ATOM 1540 C CA . THR A 1 207 ? 7.234 8.024 -17.673 1.00 81.44 207 THR A CA 1
ATOM 1541 C C . THR A 1 207 ? 7.633 9.409 -17.172 1.00 81.44 207 THR A C 1
ATOM 1543 O O . THR A 1 207 ? 8.713 9.930 -17.459 1.00 81.44 207 THR A O 1
ATOM 1546 N N . SER A 1 208 ? 6.720 10.059 -16.463 1.00 72.19 208 SER A N 1
ATOM 1547 C CA . SER A 1 208 ? 7.002 11.292 -15.732 1.00 72.19 208 SER A CA 1
ATOM 1548 C C . SER A 1 208 ? 6.761 10.999 -14.265 1.00 72.19 208 SER A C 1
ATOM 1550 O O . SER A 1 208 ? 5.718 10.447 -13.925 1.00 72.19 208 SER A O 1
ATOM 1552 N N . GLN A 1 209 ? 7.724 11.341 -13.416 1.00 66.62 209 GLN A N 1
ATOM 1553 C CA . GLN A 1 209 ? 7.510 11.303 -11.976 1.00 66.62 209 GLN A CA 1
ATOM 1554 C C . GLN A 1 209 ? 6.577 12.452 -11.564 1.00 66.62 209 GLN A C 1
ATOM 1556 O O . GLN A 1 209 ? 6.441 13.444 -12.289 1.00 66.62 209 GLN A O 1
ATOM 1561 N N . ALA A 1 210 ? 5.919 12.322 -10.407 1.00 63.97 210 ALA A N 1
ATOM 1562 C CA . ALA A 1 210 ? 4.970 13.318 -9.898 1.00 63.97 210 ALA A CA 1
ATOM 1563 C C . ALA A 1 210 ? 5.578 14.731 -9.750 1.00 63.97 210 ALA A C 1
ATOM 1565 O O . ALA A 1 210 ? 4.864 15.728 -9.838 1.00 63.97 210 ALA A O 1
ATOM 1566 N N . ASP A 1 211 ? 6.898 14.827 -9.587 1.00 61.19 211 ASP A N 1
ATOM 1567 C CA . ASP A 1 211 ? 7.660 16.074 -9.479 1.00 61.19 211 ASP A CA 1
ATOM 1568 C C . ASP A 1 211 ? 8.110 16.663 -10.836 1.00 61.19 211 ASP A C 1
ATOM 1570 O O . ASP A 1 211 ? 8.806 17.680 -10.893 1.00 61.19 211 ASP A O 1
ATOM 1574 N N . GLY A 1 212 ? 7.714 16.034 -11.945 1.00 63.62 212 GLY A N 1
ATOM 1575 C CA . GLY A 1 212 ? 8.052 16.455 -13.300 1.00 63.62 212 GLY A CA 1
ATOM 1576 C C . GLY A 1 212 ? 9.443 16.032 -13.779 1.00 63.62 212 GLY A C 1
ATOM 1577 O O . GLY A 1 212 ? 9.821 16.410 -14.893 1.00 63.62 212 GLY A O 1
ATOM 1578 N N . ARG A 1 213 ? 10.209 15.249 -13.002 1.00 66.75 213 ARG A N 1
ATOM 1579 C CA . ARG A 1 213 ? 11.438 14.616 -13.503 1.00 66.75 213 ARG A CA 1
ATOM 1580 C C . ARG A 1 213 ? 11.102 13.517 -14.514 1.00 66.75 213 ARG A C 1
ATOM 1582 O O . ARG A 1 213 ? 10.083 12.829 -14.416 1.00 66.75 213 ARG A O 1
ATOM 1589 N N . GLY A 1 214 ? 11.977 13.364 -15.510 1.00 71.31 214 GLY A N 1
ATOM 1590 C CA . GLY A 1 214 ? 11.899 12.256 -16.460 1.00 71.31 214 GLY A CA 1
ATOM 1591 C C . GLY A 1 214 ? 12.100 10.935 -15.725 1.00 71.31 214 GLY A C 1
ATOM 1592 O O . GLY A 1 214 ? 13.103 10.767 -15.032 1.00 71.31 214 GLY A O 1
ATOM 1593 N N . GLY A 1 215 ? 11.128 10.035 -15.842 1.00 79.12 215 GLY A N 1
ATOM 1594 C CA . GLY A 1 215 ? 11.212 8.683 -15.309 1.00 79.12 215 GLY A CA 1
ATOM 1595 C C . GLY A 1 215 ? 11.783 7.694 -16.334 1.00 79.12 215 GLY A C 1
ATOM 1596 O O . GLY A 1 215 ? 12.120 8.083 -17.456 1.00 79.12 215 GLY A O 1
ATOM 1597 N N . PRO A 1 216 ? 11.901 6.406 -15.969 1.00 88.44 216 PRO A N 1
ATOM 1598 C CA . PRO A 1 216 ? 12.338 5.366 -16.895 1.00 88.44 216 PRO A CA 1
ATOM 1599 C C . PRO A 1 216 ? 11.448 5.298 -18.142 1.00 88.44 216 PRO A C 1
ATOM 1601 O O . PRO A 1 216 ? 10.244 5.556 -18.096 1.00 88.44 216 PRO A O 1
ATOM 1604 N N . TYR A 1 217 ? 12.011 4.840 -19.257 1.00 93.38 217 TYR A N 1
ATOM 1605 C CA . TYR A 1 217 ? 11.179 4.375 -20.362 1.00 93.38 217 TYR A CA 1
ATOM 1606 C C . TYR A 1 217 ? 10.588 3.016 -20.008 1.00 93.38 217 TYR A C 1
ATOM 1608 O O . TYR A 1 217 ? 11.279 2.156 -19.452 1.00 93.38 217 TYR A O 1
ATOM 1616 N N . ARG A 1 218 ? 9.317 2.807 -20.361 1.00 93.94 218 ARG A N 1
ATOM 1617 C CA . ARG A 1 218 ? 8.615 1.560 -20.059 1.00 93.94 218 ARG A CA 1
ATOM 1618 C C . ARG A 1 218 ? 7.897 0.959 -21.253 1.00 93.94 218 ARG A C 1
ATOM 1620 O O . ARG A 1 218 ? 7.282 1.653 -22.065 1.00 93.94 218 ARG A O 1
ATOM 1627 N N . ARG A 1 219 ? 7.946 -0.366 -21.337 1.00 96.25 219 ARG A N 1
ATOM 1628 C CA . ARG A 1 219 ? 7.053 -1.187 -22.156 1.00 96.25 219 ARG A CA 1
ATOM 1629 C C . ARG A 1 219 ? 6.101 -1.883 -21.201 1.00 96.25 219 ARG A C 1
ATOM 1631 O O . ARG A 1 219 ? 6.551 -2.701 -20.409 1.00 96.25 219 ARG A O 1
ATOM 1638 N N . LEU A 1 220 ? 4.832 -1.500 -21.264 1.00 95.25 220 LEU A N 1
ATOM 1639 C CA . LEU A 1 220 ? 3.831 -1.952 -20.309 1.00 95.25 220 LEU A CA 1
ATOM 1640 C C . LEU A 1 220 ? 3.106 -3.202 -20.802 1.00 95.25 220 LEU A C 1
ATOM 1642 O O . LEU A 1 220 ? 2.971 -3.387 -22.017 1.00 95.25 220 LEU A O 1
ATOM 1646 N N . ASP A 1 221 ? 2.607 -3.993 -19.856 1.00 97.25 221 ASP A N 1
ATOM 1647 C CA . ASP A 1 221 ? 1.628 -5.060 -20.081 1.00 97.25 221 ASP A CA 1
ATOM 1648 C C . ASP A 1 221 ? 2.086 -6.111 -21.115 1.00 97.25 221 ASP A C 1
ATOM 1650 O O . ASP A 1 221 ? 1.292 -6.629 -21.908 1.00 97.25 221 ASP A O 1
ATOM 1654 N N . LEU A 1 222 ? 3.387 -6.418 -21.151 1.00 98.25 222 LEU A N 1
ATOM 1655 C CA . LEU A 1 222 ? 3.920 -7.450 -22.035 1.00 98.25 222 LEU A CA 1
ATOM 1656 C C . LEU A 1 222 ? 3.632 -8.834 -21.450 1.00 98.25 222 LEU A C 1
ATOM 1658 O O . LEU A 1 222 ? 3.798 -9.022 -20.245 1.00 98.25 222 LEU A O 1
ATOM 1662 N N . PRO A 1 223 ? 3.304 -9.846 -22.274 1.00 98.50 223 PRO A N 1
ATOM 1663 C CA . PRO A 1 223 ? 3.357 -11.231 -21.823 1.00 98.50 223 PRO A CA 1
ATOM 1664 C C . PRO A 1 223 ? 4.711 -11.524 -21.167 1.00 98.50 223 PRO A C 1
ATOM 1666 O O . PRO A 1 223 ? 5.751 -11.184 -21.729 1.00 98.50 223 PRO A O 1
ATOM 1669 N N . LEU A 1 224 ? 4.717 -12.184 -20.007 1.00 97.62 224 LEU A N 1
ATOM 1670 C CA . LEU A 1 224 ? 5.911 -12.335 -19.163 1.00 97.62 224 LEU A CA 1
ATOM 1671 C C . LEU A 1 224 ? 7.123 -12.888 -19.935 1.00 97.62 224 LEU A C 1
ATOM 1673 O O . LEU A 1 224 ? 8.246 -12.407 -19.795 1.00 97.62 224 LEU A O 1
ATOM 1677 N N . HIS A 1 225 ? 6.898 -13.865 -20.815 1.00 97.88 225 HIS A N 1
ATOM 1678 C CA . HIS A 1 225 ? 7.953 -14.422 -21.664 1.00 97.88 225 HIS A CA 1
ATOM 1679 C C . HIS A 1 225 ? 8.525 -13.406 -22.673 1.00 97.88 225 HIS A C 1
ATOM 1681 O O . HIS A 1 225 ? 9.734 -13.396 -22.907 1.00 97.88 225 HIS A O 1
ATOM 1687 N N . GLU A 1 226 ? 7.691 -12.531 -23.242 1.00 98.44 226 GLU A N 1
ATOM 1688 C CA . GLU A 1 226 ? 8.125 -11.448 -24.132 1.00 98.44 226 GLU A CA 1
ATOM 1689 C C . GLU A 1 226 ? 8.869 -10.359 -23.355 1.00 98.44 226 GLU A C 1
ATOM 1691 O O . GLU A 1 226 ? 9.868 -9.835 -23.846 1.00 98.44 226 GLU A O 1
ATOM 1696 N N . ALA A 1 227 ? 8.438 -10.056 -22.126 1.00 98.25 227 ALA A N 1
ATOM 1697 C CA . ALA A 1 2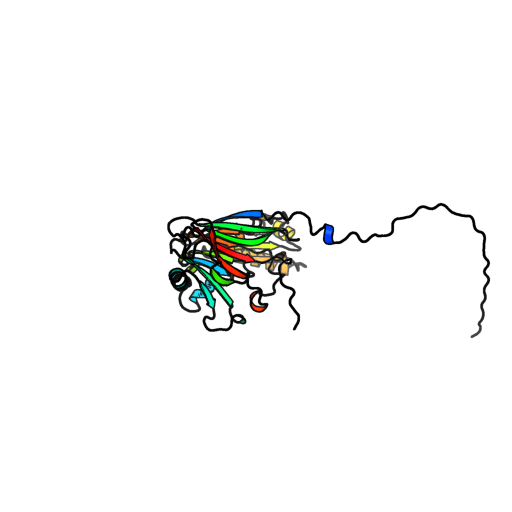27 ? 9.129 -9.125 -21.238 1.00 98.25 227 ALA A CA 1
ATOM 1698 C C . ALA A 1 227 ? 10.563 -9.598 -20.938 1.00 98.25 227 ALA A C 1
ATOM 1700 O O . ALA A 1 227 ? 11.523 -8.842 -21.105 1.00 98.25 227 ALA A O 1
ATOM 1701 N N . HIS A 1 228 ? 10.732 -10.879 -20.590 1.00 98.06 228 HIS A N 1
ATOM 1702 C CA . HIS A 1 228 ? 12.056 -11.480 -20.412 1.00 98.06 228 HIS A CA 1
ATOM 1703 C C . HIS A 1 228 ? 12.879 -11.466 -21.702 1.00 98.06 228 HIS A C 1
ATOM 1705 O O . HIS A 1 228 ? 14.050 -11.090 -21.671 1.00 98.06 228 HIS A O 1
ATOM 1711 N N . GLN A 1 229 ? 12.271 -11.802 -22.844 1.00 98.12 229 GLN A N 1
ATOM 1712 C CA . GLN A 1 229 ? 12.956 -11.755 -24.133 1.00 98.12 229 GLN A CA 1
ATOM 1713 C C . GLN A 1 229 ? 13.450 -10.339 -24.465 1.00 98.12 229 GLN A C 1
ATOM 1715 O O . GLN A 1 229 ? 14.576 -10.178 -24.936 1.00 98.12 229 GLN A O 1
ATOM 1720 N N . LEU A 1 230 ? 12.638 -9.310 -24.213 1.00 97.50 230 LEU A N 1
ATOM 1721 C CA . LEU A 1 230 ? 13.026 -7.917 -24.411 1.00 97.50 230 LEU A CA 1
ATOM 1722 C C . LEU A 1 230 ? 14.168 -7.514 -23.471 1.00 97.50 230 LEU A C 1
ATOM 1724 O O . LEU A 1 230 ? 15.134 -6.888 -23.910 1.00 97.50 230 LEU A O 1
ATOM 1728 N N . ALA A 1 231 ? 14.094 -7.891 -22.195 1.00 96.31 231 ALA A N 1
ATOM 1729 C CA . ALA A 1 231 ? 15.158 -7.608 -21.239 1.00 96.31 231 ALA A CA 1
ATOM 1730 C C . ALA A 1 231 ? 16.482 -8.277 -21.638 1.00 96.31 231 ALA A C 1
ATOM 1732 O O . ALA A 1 231 ? 17.541 -7.652 -21.552 1.00 96.31 231 ALA A O 1
ATOM 1733 N N . ASP A 1 232 ? 16.434 -9.510 -22.140 1.00 95.69 232 ASP A N 1
ATOM 1734 C CA . ASP A 1 232 ? 17.613 -10.208 -22.647 1.00 95.69 232 ASP A CA 1
ATOM 1735 C C . ASP A 1 232 ? 18.160 -9.545 -23.912 1.00 95.69 232 ASP A C 1
ATOM 1737 O O . ASP A 1 232 ? 19.368 -9.348 -24.010 1.00 95.69 232 ASP A O 1
ATOM 1741 N N . GLN A 1 233 ? 17.302 -9.099 -24.836 1.00 94.69 233 GLN A N 1
ATOM 1742 C CA . GLN A 1 233 ? 17.722 -8.317 -26.006 1.00 94.69 233 GLN A CA 1
ATOM 1743 C C . GLN A 1 233 ? 18.412 -7.003 -25.615 1.00 94.69 233 GLN A C 1
ATOM 1745 O O . GLN A 1 233 ? 19.440 -6.659 -26.205 1.00 94.69 233 GLN A O 1
ATOM 1750 N N . LEU A 1 234 ? 17.885 -6.286 -24.617 1.00 92.88 234 LEU A N 1
ATOM 1751 C CA . LEU A 1 234 ? 18.497 -5.070 -24.076 1.00 92.88 234 LEU A CA 1
ATOM 1752 C C . LEU A 1 234 ? 19.875 -5.371 -23.466 1.00 92.88 234 LEU A C 1
ATOM 1754 O O . LEU A 1 234 ? 20.851 -4.691 -23.785 1.00 92.88 234 LEU A O 1
ATOM 1758 N N . ARG A 1 235 ? 19.996 -6.422 -22.645 1.00 89.94 235 ARG A N 1
ATOM 1759 C CA . ARG A 1 235 ? 21.275 -6.844 -22.038 1.00 89.94 235 ARG A CA 1
ATOM 1760 C C . ARG A 1 235 ? 22.298 -7.288 -23.086 1.00 89.94 235 ARG A C 1
ATOM 1762 O O . ARG A 1 235 ? 23.467 -6.908 -23.012 1.00 89.94 235 ARG A O 1
ATOM 1769 N N . ASP A 1 236 ? 21.861 -8.034 -24.094 1.00 90.81 236 ASP A N 1
ATOM 1770 C CA . ASP A 1 236 ? 22.679 -8.449 -25.233 1.00 90.81 236 ASP A CA 1
ATOM 1771 C C . ASP A 1 236 ? 23.174 -7.260 -26.055 1.00 90.81 236 ASP A C 1
ATOM 1773 O O . ASP A 1 236 ? 24.303 -7.252 -26.548 1.00 90.81 236 ASP A O 1
ATOM 1777 N N . TRP A 1 237 ? 22.323 -6.255 -26.237 1.00 89.38 237 TRP A N 1
ATOM 1778 C CA . TRP A 1 237 ? 22.681 -5.029 -26.934 1.00 89.38 237 TRP A CA 1
ATOM 1779 C C . TRP A 1 237 ? 23.732 -4.223 -26.159 1.00 89.38 237 TRP A C 1
ATOM 1781 O O . TRP A 1 237 ? 24.678 -3.715 -26.767 1.00 89.38 237 TRP A O 1
ATOM 1791 N N . LEU A 1 238 ? 23.640 -4.180 -24.824 1.00 84.75 238 LEU A N 1
ATOM 1792 C CA . LEU A 1 238 ? 24.652 -3.551 -23.968 1.00 84.75 238 LEU A CA 1
ATOM 1793 C C . LEU A 1 238 ? 26.000 -4.280 -24.025 1.00 84.75 238 LEU A C 1
ATOM 1795 O O . LEU A 1 238 ? 27.035 -3.625 -24.153 1.00 84.75 238 LEU A O 1
ATOM 1799 N N . SER A 1 239 ? 26.002 -5.618 -23.980 1.00 81.38 239 SER A N 1
ATOM 1800 C CA . SER A 1 239 ? 27.235 -6.424 -23.956 1.00 81.38 239 SER A CA 1
ATOM 1801 C C . SER A 1 239 ? 28.051 -6.344 -25.253 1.00 81.38 239 SER A C 1
ATOM 1803 O O . SER A 1 239 ? 29.266 -6.545 -25.242 1.00 81.38 239 SER A O 1
ATOM 1805 N N . LYS A 1 240 ? 27.400 -6.004 -26.372 1.00 77.50 240 LYS A N 1
ATOM 1806 C CA . LYS A 1 240 ? 28.017 -5.856 -27.700 1.00 77.50 240 LYS A CA 1
ATOM 1807 C C . LYS A 1 240 ? 28.577 -4.447 -27.965 1.00 77.50 240 LYS A C 1
ATOM 1809 O O . LYS A 1 240 ? 29.185 -4.233 -29.013 1.00 77.50 240 LYS A O 1
ATOM 1814 N N . GLY A 1 241 ? 28.400 -3.486 -27.049 1.00 68.50 241 GLY A N 1
ATOM 1815 C CA . GLY A 1 241 ? 28.889 -2.105 -27.177 1.00 68.50 241 GLY A CA 1
ATOM 1816 C C . GLY A 1 241 ? 29.703 -1.618 -25.965 1.00 68.50 241 GLY A C 1
ATOM 1817 O O . GLY A 1 241 ? 29.812 -2.320 -24.967 1.00 68.50 241 GLY A O 1
ATOM 1818 N N . PRO A 1 242 ? 30.267 -0.392 -25.988 1.00 56.84 242 PRO A N 1
ATOM 1819 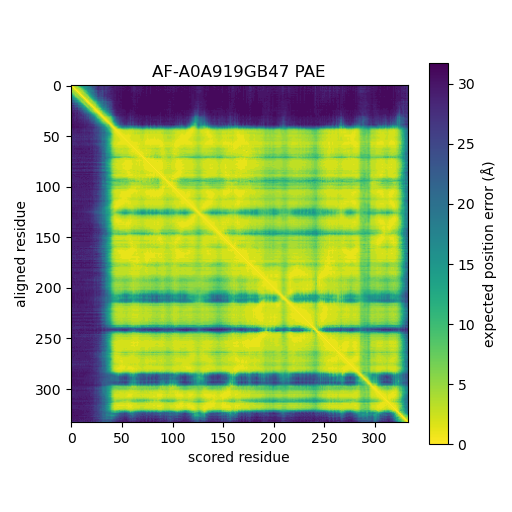C CA . PRO A 1 242 ? 31.018 0.180 -24.857 1.00 56.84 242 PRO A CA 1
ATOM 1820 C C . PRO A 1 242 ? 30.113 0.645 -23.688 1.00 56.84 242 PRO A C 1
ATOM 1822 O O . PRO A 1 242 ? 30.423 1.619 -23.002 1.00 56.84 242 PRO A O 1
ATOM 1825 N N . ARG A 1 243 ? 28.947 0.017 -23.495 1.00 65.31 243 ARG A N 1
ATOM 1826 C CA . ARG A 1 243 ? 27.778 0.618 -22.836 1.00 65.31 243 ARG A CA 1
ATOM 1827 C C . ARG A 1 243 ? 27.537 0.046 -21.435 1.00 65.31 243 ARG A C 1
ATOM 1829 O O . ARG A 1 243 ? 26.630 -0.748 -21.225 1.00 65.31 243 ARG A O 1
ATOM 1836 N N . ILE A 1 244 ? 28.334 0.485 -20.460 1.00 71.06 244 ILE A N 1
ATOM 1837 C CA . ILE A 1 244 ? 28.024 0.313 -19.027 1.00 71.06 244 ILE A CA 1
ATOM 1838 C C . ILE A 1 244 ? 27.187 1.514 -18.570 1.00 71.06 244 ILE A C 1
ATOM 1840 O O . ILE A 1 244 ? 27.593 2.655 -18.802 1.00 71.06 244 ILE A O 1
ATOM 1844 N N . GLY A 1 245 ? 26.051 1.270 -17.910 1.00 81.50 245 GLY A N 1
ATOM 1845 C CA . GLY A 1 245 ? 25.238 2.328 -17.290 1.00 81.50 245 GLY A CA 1
ATOM 1846 C C . GLY A 1 245 ? 23.787 2.442 -17.766 1.00 81.50 245 GLY A C 1
ATOM 1847 O O . GLY A 1 245 ? 23.190 3.489 -17.541 1.00 81.50 245 GLY A O 1
ATOM 1848 N N . LEU A 1 246 ? 23.234 1.414 -18.421 1.00 88.62 246 LEU A N 1
ATOM 1849 C CA . LEU A 1 246 ? 21.783 1.233 -18.554 1.00 88.62 246 LEU A CA 1
ATOM 1850 C C . LEU A 1 246 ? 21.335 0.178 -17.538 1.00 88.62 246 LEU A C 1
ATOM 1852 O O . LEU A 1 246 ? 21.945 -0.891 -17.461 1.00 88.62 246 LEU A O 1
ATOM 1856 N N . VAL A 1 247 ? 20.285 0.478 -16.787 1.00 91.19 247 VAL A N 1
ATOM 1857 C CA . VAL A 1 247 ? 19.603 -0.480 -15.914 1.00 91.19 247 VAL A CA 1
ATOM 1858 C C . VAL A 1 247 ? 18.347 -0.967 -16.628 1.00 91.19 247 VAL A C 1
ATOM 1860 O O . VAL A 1 247 ? 17.700 -0.194 -17.329 1.00 91.19 247 VAL A O 1
ATOM 1863 N N . VAL A 1 248 ? 18.038 -2.257 -16.485 1.00 93.19 248 VAL A N 1
ATOM 1864 C CA . VAL A 1 248 ? 16.855 -2.900 -17.070 1.00 93.19 248 VAL A CA 1
ATOM 1865 C C . VAL A 1 248 ? 16.176 -3.719 -15.981 1.00 93.19 248 VAL A C 1
ATOM 1867 O O . VAL A 1 248 ? 16.811 -4.623 -15.426 1.00 93.19 248 VAL A O 1
ATOM 1870 N N . SER A 1 249 ? 14.906 -3.427 -15.720 1.00 94.94 249 SER A N 1
ATOM 1871 C CA . SER A 1 249 ? 14.041 -4.192 -14.822 1.00 94.94 249 SER A CA 1
ATOM 1872 C C . SER A 1 249 ? 12.955 -4.921 -15.609 1.00 94.94 249 SER A C 1
ATOM 1874 O O . SER A 1 249 ? 12.493 -4.430 -16.641 1.00 94.94 249 SER A O 1
ATOM 1876 N N . VAL A 1 250 ? 12.590 -6.109 -15.130 1.00 96.75 250 VAL A N 1
ATOM 1877 C CA . VAL A 1 250 ? 11.373 -6.818 -15.539 1.00 96.75 250 VAL A CA 1
ATOM 1878 C C . VAL A 1 250 ? 10.512 -6.892 -14.298 1.00 96.75 250 VAL A C 1
ATOM 1880 O O . VAL A 1 250 ? 10.839 -7.628 -13.367 1.00 96.75 250 VAL A O 1
ATOM 1883 N N . ASP A 1 251 ? 9.439 -6.124 -14.303 1.00 95.88 251 ASP A N 1
ATOM 1884 C CA . ASP A 1 251 ? 8.570 -5.945 -13.158 1.00 95.88 251 ASP A CA 1
ATOM 1885 C C . ASP A 1 251 ? 7.299 -6.757 -13.419 1.00 95.88 251 ASP A C 1
ATOM 1887 O O . ASP A 1 251 ? 6.393 -6.342 -14.145 1.00 95.88 251 ASP A O 1
ATOM 1891 N N . ALA A 1 252 ? 7.285 -7.992 -12.909 1.00 97.75 252 ALA A N 1
ATOM 1892 C CA . ALA A 1 252 ? 6.119 -8.862 -13.006 1.00 97.75 252 ALA A CA 1
ATOM 1893 C C . ALA A 1 252 ? 4.906 -8.183 -12.361 1.00 97.75 252 ALA A C 1
ATOM 1895 O O . ALA A 1 252 ? 5.037 -7.528 -11.328 1.00 97.75 252 ALA A O 1
ATOM 1896 N N . HIS A 1 253 ? 3.721 -8.371 -12.944 1.00 97.81 253 HIS A N 1
ATOM 1897 C CA . HIS A 1 253 ? 2.480 -7.858 -12.372 1.00 97.81 253 HIS A CA 1
ATOM 1898 C C . HIS A 1 253 ? 2.125 -8.618 -11.094 1.00 97.81 253 HIS A C 1
ATOM 1900 O O . HIS A 1 253 ? 1.349 -9.568 -11.093 1.00 97.81 253 HIS A O 1
ATOM 1906 N N . THR A 1 254 ? 2.731 -8.211 -9.992 1.00 98.06 254 THR A N 1
ATOM 1907 C CA . THR A 1 254 ? 2.329 -8.570 -8.637 1.00 98.06 254 THR A CA 1
ATOM 1908 C C . THR A 1 254 ? 1.348 -7.516 -8.125 1.00 98.06 254 THR A C 1
ATOM 1910 O O . THR A 1 254 ? 1.264 -6.416 -8.677 1.00 98.06 254 THR A O 1
ATOM 1913 N N . HIS A 1 255 ? 0.603 -7.807 -7.057 1.00 97.81 255 HIS A N 1
ATOM 1914 C CA . HIS A 1 255 ? -0.266 -6.795 -6.445 1.00 97.81 255 HIS A CA 1
ATOM 1915 C C . HIS A 1 255 ? 0.547 -5.585 -5.962 1.00 97.81 255 HIS A C 1
ATOM 1917 O O . HIS A 1 255 ? 0.118 -4.449 -6.152 1.00 97.81 255 HIS A O 1
ATOM 1923 N N . PHE A 1 256 ? 1.751 -5.830 -5.433 1.00 96.19 256 PHE A N 1
ATOM 1924 C CA . PHE A 1 256 ? 2.715 -4.786 -5.088 1.00 96.19 256 PHE A CA 1
ATOM 1925 C C . PHE A 1 256 ? 3.069 -3.891 -6.286 1.00 96.19 256 PHE A C 1
ATOM 1927 O O . PHE A 1 256 ? 2.941 -2.672 -6.207 1.00 96.19 256 PHE A O 1
ATOM 1934 N N . HIS A 1 257 ? 3.472 -4.487 -7.414 1.00 95.50 257 HIS A N 1
ATOM 1935 C CA . HIS A 1 257 ? 3.859 -3.727 -8.607 1.00 95.50 257 HIS A CA 1
ATOM 1936 C C . HIS A 1 257 ? 2.692 -2.923 -9.187 1.00 95.50 257 HIS A C 1
ATOM 1938 O O . HIS A 1 257 ? 2.850 -1.770 -9.573 1.00 95.50 257 HIS A O 1
ATOM 1944 N N . LEU A 1 258 ? 1.491 -3.503 -9.218 1.00 96.56 258 LEU A N 1
ATOM 1945 C CA . LEU A 1 258 ? 0.308 -2.809 -9.726 1.00 96.56 258 LEU A CA 1
ATOM 1946 C C . LEU A 1 258 ? -0.113 -1.634 -8.833 1.00 96.56 258 LEU A C 1
ATOM 1948 O O . LEU A 1 258 ? -0.580 -0.618 -9.350 1.00 96.56 258 LEU A O 1
ATOM 1952 N N . LEU A 1 259 ? 0.072 -1.745 -7.515 1.00 96.00 259 LEU A N 1
ATOM 1953 C CA . LEU A 1 259 ? -0.120 -0.635 -6.584 1.00 96.00 259 LEU A CA 1
ATOM 1954 C C . LEU A 1 259 ? 0.913 0.474 -6.806 1.00 96.00 259 LEU A C 1
ATOM 1956 O O . LEU A 1 259 ? 0.515 1.634 -6.901 1.00 96.00 259 LEU A O 1
ATOM 1960 N N . ASP A 1 260 ? 2.195 0.131 -6.954 1.00 92.25 260 ASP A N 1
ATOM 1961 C CA . ASP A 1 260 ? 3.258 1.098 -7.266 1.00 92.25 260 ASP A CA 1
ATOM 1962 C C . ASP A 1 260 ? 2.986 1.821 -8.596 1.00 92.25 260 ASP A C 1
ATOM 1964 O O . ASP A 1 260 ? 2.958 3.050 -8.663 1.00 92.25 260 ASP A O 1
ATOM 1968 N N . ARG A 1 261 ? 2.619 1.070 -9.640 1.00 91.50 261 ARG A N 1
ATOM 1969 C CA . ARG A 1 261 ? 2.213 1.626 -10.937 1.00 91.50 261 ARG A CA 1
ATOM 1970 C C . ARG A 1 261 ? 1.001 2.555 -10.825 1.00 91.50 261 ARG A C 1
ATOM 1972 O O . ARG A 1 261 ? 0.954 3.593 -11.483 1.00 91.50 261 ARG A O 1
ATOM 1979 N N . ALA A 1 262 ? 0.011 2.209 -10.002 1.00 93.81 262 ALA A N 1
ATOM 1980 C CA . ALA A 1 262 ? -1.158 3.058 -9.760 1.00 93.81 262 ALA A CA 1
ATOM 1981 C C . ALA A 1 262 ? -0.815 4.334 -8.966 1.00 93.81 262 ALA A C 1
ATOM 1983 O O . ALA A 1 262 ? -1.529 5.334 -9.073 1.00 93.81 262 ALA A O 1
ATOM 1984 N N . ALA A 1 263 ? 0.265 4.304 -8.183 1.00 91.38 263 ALA A N 1
ATOM 1985 C CA . ALA A 1 263 ? 0.717 5.391 -7.327 1.00 91.38 263 ALA A CA 1
ATOM 1986 C C . ALA A 1 263 ? 1.521 6.478 -8.058 1.00 91.38 263 ALA A C 1
ATOM 1988 O O . ALA A 1 263 ? 1.584 7.600 -7.564 1.00 91.38 263 ALA A O 1
ATOM 1989 N N . GLU A 1 264 ? 2.108 6.184 -9.223 1.00 86.31 264 GLU A N 1
ATOM 1990 C CA . GLU A 1 264 ? 3.128 7.019 -9.893 1.00 86.31 264 GLU A CA 1
ATOM 1991 C C . GLU A 1 264 ? 2.769 8.499 -10.065 1.00 86.31 264 GLU A C 1
ATOM 1993 O O . GLU A 1 264 ? 3.632 9.374 -10.012 1.00 86.31 264 GLU A O 1
ATOM 1998 N N . THR A 1 265 ? 1.490 8.783 -10.304 1.00 82.44 265 THR A N 1
ATOM 1999 C CA . THR A 1 265 ? 1.002 10.152 -10.539 1.00 82.44 265 THR A CA 1
ATOM 2000 C C . THR A 1 265 ? 0.535 10.861 -9.270 1.00 82.44 265 THR A C 1
ATOM 2002 O O . THR A 1 265 ? 0.199 12.045 -9.315 1.00 82.44 265 THR A O 1
ATOM 2005 N N . HIS A 1 266 ? 0.487 10.155 -8.140 1.00 86.25 266 HIS A N 1
ATOM 2006 C CA . HIS A 1 266 ? 0.047 10.706 -6.872 1.00 86.25 266 HIS A CA 1
ATOM 2007 C C . HIS A 1 266 ? 1.240 11.327 -6.123 1.00 86.25 266 HIS A C 1
ATOM 2009 O O . HIS A 1 266 ? 2.232 10.635 -5.908 1.00 86.25 266 HIS A O 1
ATOM 2015 N N . PRO A 1 267 ? 1.155 12.584 -5.643 1.00 82.00 267 PRO A N 1
ATOM 2016 C CA . PRO A 1 267 ? 2.267 13.248 -4.947 1.00 82.00 267 PRO A CA 1
ATOM 2017 C C . PRO A 1 267 ? 2.773 12.523 -3.693 1.00 82.00 267 PRO A C 1
ATOM 2019 O O . PRO A 1 267 ? 3.917 12.699 -3.307 1.00 82.00 267 PRO A O 1
ATOM 2022 N N . LEU A 1 268 ? 1.909 11.721 -3.065 1.00 84.38 268 LEU A N 1
A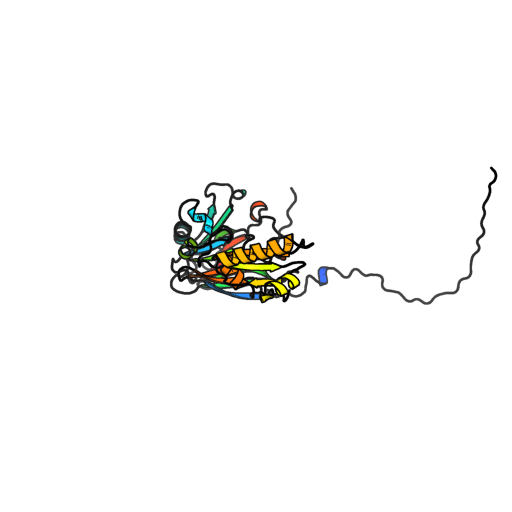TOM 2023 C CA . LEU A 1 268 ? 2.228 10.892 -1.892 1.00 84.38 268 LEU A CA 1
ATOM 2024 C C . LEU A 1 268 ? 2.407 9.409 -2.229 1.00 84.38 268 LEU A C 1
ATOM 2026 O O . LEU A 1 268 ? 2.272 8.570 -1.345 1.00 84.38 268 LEU A O 1
ATOM 2030 N N . LEU A 1 269 ? 2.574 9.077 -3.513 1.00 88.38 269 LEU A N 1
ATOM 2031 C CA . LEU A 1 269 ? 2.696 7.699 -3.991 1.00 88.38 269 LEU A CA 1
ATOM 2032 C C . LEU A 1 269 ? 1.578 6.789 -3.447 1.00 88.38 269 LEU A C 1
ATOM 2034 O O . LEU A 1 269 ? 1.806 5.648 -3.044 1.00 88.38 269 LEU A O 1
ATOM 2038 N N . ALA A 1 270 ? 0.349 7.312 -3.426 1.00 92.88 270 ALA A N 1
ATOM 2039 C CA . ALA A 1 270 ? -0.819 6.577 -2.974 1.00 92.88 270 ALA A CA 1
ATOM 2040 C C . ALA A 1 270 ? -1.442 5.824 -4.156 1.00 92.88 270 ALA A C 1
ATOM 2042 O O . ALA A 1 270 ? -2.067 6.426 -5.033 1.00 92.88 270 ALA A O 1
ATOM 2043 N N . GLY A 1 271 ? -1.256 4.507 -4.174 1.00 95.75 271 GLY A N 1
ATOM 2044 C CA . GLY A 1 271 ? -1.785 3.601 -5.191 1.00 95.75 271 GLY A CA 1
ATOM 2045 C C . GLY A 1 271 ? -3.021 2.875 -4.686 1.00 95.75 271 GLY A C 1
ATOM 2046 O O . GLY A 1 271 ? -3.127 2.574 -3.499 1.00 95.75 271 GLY A O 1
ATOM 2047 N N . ARG A 1 272 ? -3.976 2.583 -5.573 1.00 97.06 272 ARG A N 1
ATOM 2048 C CA . ARG A 1 272 ? -5.175 1.808 -5.226 1.00 97.06 272 ARG A CA 1
ATOM 2049 C C . ARG A 1 272 ? -5.474 0.770 -6.289 1.00 97.06 272 ARG A C 1
ATOM 2051 O O . ARG A 1 272 ? -5.445 1.089 -7.476 1.00 97.06 272 ARG A O 1
ATOM 2058 N N . ILE A 1 273 ? -5.824 -0.432 -5.846 1.00 97.62 273 ILE A N 1
ATOM 2059 C CA . ILE A 1 273 ? -6.283 -1.527 -6.704 1.00 97.62 273 ILE A CA 1
ATOM 2060 C C . ILE A 1 273 ? -7.488 -2.226 -6.070 1.00 97.62 273 ILE A C 1
ATOM 2062 O O . ILE A 1 273 ? -7.792 -2.039 -4.890 1.00 97.62 273 ILE A O 1
ATOM 2066 N N . GLU A 1 274 ? -8.160 -3.056 -6.859 1.00 97.69 274 GLU A N 1
ATOM 2067 C CA . GLU A 1 274 ? -9.112 -4.035 -6.344 1.00 97.69 274 GLU A CA 1
ATOM 2068 C C . GLU A 1 274 ? -8.400 -5.380 -6.151 1.00 97.69 274 GLU A C 1
ATOM 2070 O O . GLU A 1 274 ? -7.744 -5.867 -7.069 1.00 97.69 274 GLU A O 1
ATOM 2075 N N . LEU A 1 275 ? -8.541 -5.967 -4.965 1.00 97.06 275 LEU A N 1
ATOM 2076 C CA . LEU A 1 275 ? -8.012 -7.274 -4.584 1.00 97.06 275 LEU A CA 1
ATOM 2077 C C . LEU A 1 275 ? -9.149 -8.090 -3.971 1.00 97.06 275 LEU A C 1
ATOM 2079 O O . LEU A 1 275 ? -9.742 -7.668 -2.979 1.00 97.06 275 LEU A O 1
ATOM 2083 N N . ASP A 1 276 ? -9.502 -9.217 -4.590 1.00 95.50 276 ASP A N 1
ATOM 2084 C CA . ASP A 1 276 ? -10.615 -10.083 -4.171 1.00 95.50 276 ASP A CA 1
ATOM 2085 C C . ASP A 1 276 ? -11.921 -9.320 -3.864 1.00 95.50 276 ASP A C 1
ATOM 2087 O O . ASP A 1 276 ? -12.605 -9.557 -2.865 1.00 95.50 276 ASP A O 1
ATOM 2091 N N . GLY A 1 277 ? -12.269 -8.363 -4.731 1.00 95.56 277 GLY A N 1
ATOM 2092 C CA . GLY A 1 277 ? -13.471 -7.535 -4.589 1.00 95.56 277 GLY A CA 1
ATOM 2093 C C . GLY A 1 277 ? -13.383 -6.456 -3.504 1.00 95.56 277 GLY A C 1
ATOM 2094 O O . GLY A 1 277 ? -14.399 -5.835 -3.189 1.00 95.56 277 GLY A O 1
ATOM 2095 N N . SER A 1 278 ? -12.199 -6.224 -2.929 1.00 97.75 278 SER A N 1
ATOM 2096 C CA . SER A 1 278 ? -11.945 -5.186 -1.927 1.00 97.75 278 SER A CA 1
ATOM 2097 C C . SER A 1 278 ? -10.994 -4.115 -2.455 1.00 97.75 278 SER A C 1
ATOM 2099 O O . SER A 1 278 ? -9.986 -4.416 -3.085 1.00 97.75 278 SER A O 1
ATOM 2101 N N . GLN A 1 279 ? -11.289 -2.847 -2.175 1.00 98.19 279 GLN A N 1
ATOM 2102 C CA . GLN A 1 279 ? -10.374 -1.738 -2.436 1.00 98.19 279 GLN A CA 1
ATOM 2103 C C . GLN A 1 279 ? -9.219 -1.775 -1.432 1.00 98.19 279 GLN A C 1
ATOM 2105 O O . GLN A 1 279 ? -9.447 -1.668 -0.223 1.00 98.19 279 GLN A O 1
ATOM 2110 N N . VAL A 1 280 ? -8.001 -1.903 -1.954 1.00 98.31 280 VAL A N 1
ATOM 2111 C CA . VAL A 1 280 ? -6.736 -1.889 -1.212 1.00 98.31 280 VAL A CA 1
ATOM 2112 C C . VAL A 1 280 ? -5.960 -0.637 -1.599 1.00 98.31 280 VAL A C 1
ATOM 2114 O O . VAL A 1 280 ? -5.978 -0.219 -2.759 1.00 98.31 280 VAL A O 1
ATOM 2117 N N . LEU A 1 281 ? -5.288 -0.038 -0.623 1.00 98.25 281 LEU A N 1
ATOM 2118 C CA . LEU A 1 281 ? -4.493 1.170 -0.789 1.00 98.25 281 LEU A CA 1
ATOM 2119 C C . LEU A 1 281 ? -3.052 0.910 -0.354 1.00 98.25 281 LEU A C 1
ATOM 2121 O O . LEU A 1 281 ? -2.826 0.330 0.702 1.00 98.25 281 LEU A O 1
ATOM 2125 N N . GLN A 1 282 ? -2.088 1.379 -1.137 1.00 95.69 282 GLN A N 1
ATOM 2126 C CA . GLN A 1 282 ? -0.678 1.432 -0.762 1.00 95.69 282 GLN A CA 1
ATOM 2127 C C . GLN A 1 282 ? -0.243 2.880 -0.596 1.00 95.69 282 GLN A C 1
ATOM 2129 O O . GLN A 1 282 ? -0.681 3.752 -1.343 1.00 95.69 282 GLN A O 1
ATOM 2134 N N . LEU A 1 283 ? 0.653 3.101 0.355 1.00 91.38 283 LEU A N 1
ATOM 2135 C CA . LEU A 1 283 ? 1.455 4.305 0.499 1.00 91.38 283 LEU A CA 1
ATOM 2136 C C . LEU A 1 283 ? 2.892 3.925 0.175 1.00 91.38 283 LEU A C 1
ATOM 2138 O O . LEU A 1 283 ? 3.521 3.206 0.948 1.00 91.38 283 LEU A O 1
ATOM 2142 N N . GLY A 1 284 ? 3.373 4.333 -0.995 1.00 85.62 284 GLY A N 1
ATOM 2143 C CA . GLY A 1 284 ? 4.782 4.220 -1.348 1.00 85.62 284 GLY A CA 1
ATOM 2144 C C . GLY A 1 284 ? 5.612 5.311 -0.677 1.00 85.62 284 GLY A C 1
ATOM 2145 O O . GLY A 1 284 ? 5.083 6.316 -0.204 1.00 85.62 284 GLY A O 1
ATOM 2146 N N . TRP A 1 285 ? 6.929 5.134 -0.690 1.00 77.25 285 TRP A N 1
ATOM 2147 C CA . TRP A 1 285 ? 7.877 6.150 -0.241 1.00 77.25 285 TRP A CA 1
ATOM 2148 C C . TRP A 1 285 ? 8.840 6.455 -1.376 1.00 77.25 285 TRP A C 1
ATOM 2150 O O . TRP A 1 285 ? 9.366 5.532 -1.999 1.00 77.25 285 TRP A O 1
ATOM 2160 N N . ASP A 1 286 ? 9.099 7.736 -1.642 1.00 63.56 286 ASP A N 1
ATOM 2161 C CA . ASP A 1 286 ? 10.212 8.077 -2.521 1.00 63.56 286 ASP A CA 1
ATOM 2162 C C . ASP A 1 286 ? 11.504 7.601 -1.825 1.00 63.56 286 ASP A C 1
ATOM 2164 O O . ASP A 1 286 ? 11.663 7.816 -0.611 1.00 63.56 286 ASP A O 1
ATOM 2168 N N . PRO A 1 287 ? 12.438 6.953 -2.549 1.00 48.81 287 PRO A N 1
ATOM 2169 C CA . PRO A 1 287 ? 13.791 6.702 -2.074 1.00 48.81 287 PRO A CA 1
ATOM 2170 C C . PRO A 1 287 ? 14.412 7.869 -1.286 1.00 48.81 287 PRO A C 1
ATOM 2172 O O . PRO A 1 287 ? 15.126 7.610 -0.315 1.00 48.81 287 PRO A O 1
ATOM 2175 N N . GLY A 1 288 ? 14.114 9.124 -1.647 1.00 46.19 288 GLY A N 1
ATOM 2176 C CA . GLY A 1 288 ? 14.606 10.326 -0.967 1.00 46.19 288 GLY A CA 1
ATOM 2177 C C . GLY A 1 288 ? 13.999 10.632 0.410 1.00 46.19 288 GLY A C 1
ATOM 2178 O O . GLY A 1 288 ? 14.697 11.197 1.250 1.00 46.19 288 GLY A O 1
ATOM 2179 N N . ASP A 1 289 ? 12.751 10.242 0.690 1.00 54.09 289 ASP A N 1
ATOM 2180 C CA . ASP A 1 289 ? 11.986 10.879 1.778 1.00 54.09 289 ASP A CA 1
ATOM 2181 C C . ASP A 1 289 ? 11.969 10.098 3.105 1.00 54.09 289 ASP A C 1
ATOM 2183 O O . ASP A 1 289 ? 12.025 10.702 4.175 1.00 54.09 289 ASP A O 1
ATOM 2187 N N . HIS A 1 290 ? 11.985 8.760 3.061 1.00 50.06 290 HIS A N 1
ATOM 2188 C CA . HIS A 1 290 ? 11.992 7.921 4.276 1.00 50.06 290 HIS A CA 1
ATOM 2189 C C . HIS A 1 290 ? 13.051 6.808 4.245 1.00 50.06 290 HIS A C 1
ATOM 2191 O O . HIS A 1 290 ? 13.704 6.539 5.253 1.00 50.06 290 HIS A O 1
ATOM 2197 N N . SER A 1 291 ? 13.325 6.221 3.071 1.00 45.97 291 SER A N 1
ATOM 2198 C CA . SER A 1 291 ? 14.260 5.087 2.959 1.00 45.97 291 SER A CA 1
ATOM 2199 C C . SER A 1 291 ? 15.727 5.451 3.242 1.00 45.97 291 SER A C 1
ATOM 2201 O O . SER A 1 291 ? 16.499 4.607 3.702 1.00 45.97 291 SER A O 1
ATOM 2203 N N . MET A 1 292 ? 16.116 6.710 2.989 1.00 45.00 292 MET A N 1
ATOM 2204 C CA . MET A 1 292 ? 17.466 7.215 3.266 1.00 45.00 292 MET A CA 1
ATOM 2205 C C . MET A 1 292 ? 17.642 7.736 4.696 1.00 45.00 292 MET A C 1
ATOM 2207 O O . MET A 1 292 ? 18.776 7.783 5.173 1.00 45.00 292 MET A O 1
ATOM 2211 N N . ARG A 1 293 ? 16.560 8.127 5.384 1.00 53.47 293 ARG A N 1
ATOM 2212 C CA . ARG A 1 293 ? 16.637 8.624 6.766 1.00 53.47 293 ARG A CA 1
ATOM 2213 C C . ARG A 1 293 ? 16.821 7.479 7.768 1.00 53.47 293 ARG A C 1
ATOM 2215 O O . ARG A 1 293 ? 17.471 7.660 8.797 1.00 53.47 293 ARG A O 1
ATOM 2222 N N . HIS A 1 294 ? 16.318 6.289 7.439 1.00 51.94 294 HIS A N 1
ATOM 2223 C CA . HIS A 1 294 ? 16.101 5.240 8.427 1.00 51.94 294 HIS A CA 1
ATOM 2224 C C . HIS A 1 294 ? 16.533 3.881 7.867 1.00 51.94 294 HIS A C 1
ATOM 2226 O O . HIS A 1 294 ? 15.865 3.254 7.045 1.00 51.94 294 HIS A O 1
ATOM 2232 N N . HIS A 1 295 ? 17.706 3.405 8.289 1.00 47.97 295 HIS A N 1
ATOM 2233 C CA . HIS A 1 295 ? 18.393 2.235 7.733 1.00 47.97 295 HIS A CA 1
ATOM 2234 C C . HIS A 1 295 ? 17.684 0.878 7.936 1.00 47.97 295 HIS A C 1
ATOM 2236 O O . HIS A 1 295 ? 18.302 -0.155 7.716 1.00 47.97 295 HIS A O 1
ATOM 2242 N N . GLY A 1 296 ? 16.382 0.817 8.199 1.00 54.06 296 GLY A N 1
ATOM 2243 C CA . GLY A 1 296 ? 15.616 -0.380 8.580 1.00 54.06 296 GLY A CA 1
ATOM 2244 C C . GLY A 1 296 ? 14.927 -0.153 9.920 1.00 54.06 296 GLY A C 1
ATOM 2245 O O . GLY A 1 296 ? 15.049 -0.968 10.827 1.00 54.06 296 GLY A O 1
ATOM 2246 N N . GLU A 1 297 ? 14.295 1.015 10.010 1.00 72.69 297 GLU A N 1
ATOM 2247 C CA . GLU A 1 297 ? 13.385 1.553 11.023 1.00 72.69 297 GLU A CA 1
ATOM 2248 C C . GLU A 1 297 ? 13.370 0.831 12.375 1.00 72.69 297 GLU A C 1
ATOM 2250 O O . GLU A 1 297 ? 14.007 1.295 13.320 1.00 72.69 297 GLU A O 1
ATOM 2255 N N . ARG A 1 298 ? 12.760 -0.356 12.474 1.00 82.50 298 ARG A N 1
ATOM 2256 C CA . ARG A 1 298 ? 12.707 -1.105 13.738 1.00 82.50 298 ARG A CA 1
ATOM 2257 C C . ARG A 1 298 ? 14.073 -1.456 14.334 1.00 82.50 298 ARG A C 1
ATOM 2259 O O . ARG A 1 298 ? 14.247 -1.353 15.546 1.00 82.50 298 ARG A O 1
ATOM 2266 N N . ALA A 1 299 ? 15.060 -1.832 13.524 1.00 74.62 299 ALA A N 1
ATOM 2267 C CA . ALA A 1 299 ? 16.410 -2.126 14.017 1.00 74.62 299 ALA A CA 1
ATOM 2268 C C . ALA A 1 299 ? 17.147 -0.875 14.548 1.00 74.62 299 ALA A C 1
ATOM 2270 O O . ALA A 1 299 ? 18.163 -1.010 15.229 1.00 74.62 299 ALA A O 1
ATOM 2271 N N . TRP A 1 300 ? 16.614 0.325 14.288 1.00 75.94 300 TRP A N 1
ATOM 2272 C CA . TRP A 1 300 ? 17.069 1.608 14.832 1.00 75.94 300 TRP A CA 1
ATOM 2273 C C . TRP A 1 300 ? 16.044 2.249 15.782 1.00 75.94 300 TRP A C 1
ATOM 2275 O O . TRP A 1 300 ? 16.162 3.434 16.077 1.00 75.94 300 TRP A O 1
ATOM 2285 N N . ASP A 1 301 ? 15.068 1.474 16.272 1.00 79.06 301 ASP A N 1
ATOM 2286 C CA . ASP A 1 301 ? 14.003 1.934 17.180 1.00 79.06 301 ASP A CA 1
ATOM 2287 C C . ASP A 1 301 ? 13.162 3.099 16.618 1.00 79.06 301 ASP A C 1
ATOM 2289 O O . ASP A 1 301 ? 12.569 3.887 17.350 1.00 79.06 301 ASP A O 1
ATOM 2293 N N . GLN A 1 302 ? 13.102 3.207 15.291 1.00 83.50 302 GLN A N 1
ATOM 2294 C CA . GLN A 1 302 ? 12.256 4.155 14.572 1.00 83.50 302 GLN A CA 1
ATOM 2295 C C . GLN A 1 302 ? 10.944 3.454 14.268 1.00 83.50 302 GLN A C 1
ATOM 2297 O O . GLN A 1 302 ? 10.784 2.772 13.263 1.00 83.50 302 GLN A O 1
ATOM 2302 N N . VAL A 1 303 ? 10.049 3.514 15.245 1.00 89.88 303 VAL A N 1
ATOM 2303 C CA . VAL A 1 303 ? 8.727 2.899 15.195 1.00 89.88 303 VAL A CA 1
ATOM 2304 C C . VAL A 1 303 ? 7.722 3.890 15.742 1.00 89.88 303 VAL A C 1
ATOM 2306 O O . VAL A 1 303 ? 8.001 4.646 16.675 1.00 89.88 303 VAL A O 1
ATOM 2309 N N . TYR A 1 304 ? 6.542 3.897 15.145 1.00 91.69 304 TYR A N 1
ATOM 2310 C CA . TYR A 1 304 ? 5.603 4.992 15.301 1.00 91.69 304 TYR A CA 1
ATOM 2311 C C . TYR A 1 304 ? 4.249 4.478 15.752 1.00 91.69 304 TYR A C 1
ATOM 2313 O O . TYR A 1 304 ? 3.741 3.478 15.235 1.00 91.69 304 TYR A O 1
ATOM 2321 N N . ALA A 1 305 ? 3.677 5.169 16.736 1.00 94.81 305 ALA A N 1
ATOM 2322 C CA . ALA A 1 305 ? 2.476 4.717 17.409 1.00 94.81 305 ALA A CA 1
ATOM 2323 C C . ALA A 1 305 ? 1.283 4.673 16.454 1.00 94.81 305 ALA A C 1
ATOM 2325 O O . ALA A 1 305 ? 0.979 5.640 15.750 1.00 94.81 305 ALA A O 1
ATOM 2326 N N . VAL A 1 306 ? 0.583 3.544 16.494 1.00 98.00 306 VAL A N 1
ATOM 2327 C CA . VAL A 1 306 ? -0.733 3.370 15.895 1.00 98.00 306 VAL A CA 1
ATOM 2328 C C . VAL A 1 306 ? -1.766 3.398 17.013 1.00 98.00 306 VAL A C 1
ATOM 2330 O O . VAL A 1 306 ? -1.689 2.626 17.977 1.00 98.00 306 VAL A O 1
ATOM 2333 N N . THR A 1 307 ? -2.734 4.297 16.900 1.00 98.31 307 THR A N 1
ATOM 2334 C CA . THR A 1 307 ? -3.745 4.551 17.923 1.00 98.31 307 THR A CA 1
ATOM 2335 C C . THR A 1 307 ? -5.156 4.483 17.352 1.00 98.31 307 THR A C 1
ATOM 2337 O O . THR A 1 307 ? -5.387 4.723 16.166 1.00 98.31 307 THR A O 1
ATOM 2340 N N . LEU A 1 308 ? -6.120 4.169 18.216 1.00 98.31 308 LEU A N 1
ATOM 2341 C CA . LEU A 1 308 ? -7.513 4.532 17.996 1.00 98.31 308 LEU A CA 1
ATOM 2342 C C . LEU A 1 308 ? -7.797 5.857 18.689 1.00 98.31 308 LEU A C 1
ATOM 2344 O O . LEU A 1 308 ? -7.452 6.036 19.860 1.00 98.31 308 LEU A O 1
ATOM 2348 N N . GLU A 1 309 ? -8.485 6.748 17.988 1.00 97.25 309 GLU A N 1
ATOM 2349 C CA . GLU A 1 309 ? -8.888 8.052 18.503 1.00 97.25 309 GLU A CA 1
ATOM 2350 C C . GLU A 1 309 ? -10.358 8.361 18.227 1.00 97.25 309 GLU A C 1
ATOM 2352 O O . GLU A 1 309 ? -10.956 7.880 17.261 1.00 97.25 309 GLU A O 1
ATOM 2357 N N . GLN A 1 310 ? -10.951 9.193 19.082 1.00 95.62 310 GLN A N 1
ATOM 2358 C CA . GLN A 1 310 ? -12.329 9.634 18.920 1.00 95.62 310 GLN A CA 1
ATOM 2359 C C . GLN A 1 310 ? -12.417 10.797 17.920 1.00 95.62 310 GLN A C 1
ATOM 2361 O O . GLN A 1 310 ? -11.877 11.875 18.162 1.00 95.62 310 GLN A O 1
ATOM 2366 N N . ALA A 1 311 ? -13.203 10.634 16.852 1.00 91.94 311 ALA A N 1
ATOM 2367 C CA . ALA A 1 311 ? -13.612 11.726 15.968 1.00 91.94 311 ALA A CA 1
ATOM 2368 C C . ALA A 1 311 ? -15.120 11.953 16.061 1.00 91.94 311 ALA A C 1
ATOM 2370 O O . ALA A 1 311 ? -15.932 11.316 15.390 1.00 91.94 311 ALA A O 1
ATOM 2371 N N . GLY A 1 312 ? -15.520 12.880 16.933 1.00 89.94 312 GLY A N 1
ATOM 2372 C CA . GLY A 1 312 ? -16.933 13.086 17.239 1.00 89.94 312 GLY A CA 1
ATOM 2373 C C . GLY A 1 312 ? -17.546 11.818 17.840 1.00 89.94 312 GLY A C 1
ATOM 2374 O O . GLY A 1 312 ? -17.285 11.487 18.994 1.00 89.94 312 GLY A O 1
ATOM 2375 N N . THR A 1 313 ? -18.375 11.114 17.070 1.00 87.69 313 THR A N 1
ATOM 2376 C CA . THR A 1 313 ? -19.016 9.854 17.489 1.00 87.69 313 THR A CA 1
ATOM 2377 C C . THR A 1 313 ? -18.379 8.601 16.895 1.00 87.69 313 THR A C 1
ATOM 2379 O O . THR A 1 313 ? -18.800 7.503 17.257 1.00 87.69 313 THR A O 1
ATOM 2382 N N . THR A 1 314 ? -17.433 8.742 15.966 1.00 94.56 314 THR A N 1
ATOM 2383 C CA . THR A 1 314 ? -16.789 7.615 15.283 1.00 94.56 314 THR A CA 1
ATOM 2384 C C . THR A 1 314 ? -15.361 7.401 15.773 1.00 94.56 314 THR A C 1
ATOM 2386 O O . THR A 1 314 ? -14.795 8.231 16.490 1.00 94.56 314 THR A O 1
ATOM 2389 N N . THR A 1 315 ? -14.800 6.254 15.402 1.00 97.75 315 THR A N 1
ATOM 2390 C CA . THR A 1 315 ? -13.413 5.875 15.677 1.00 97.75 315 THR A CA 1
ATOM 2391 C C . THR A 1 315 ? -12.531 6.155 14.466 1.00 97.75 315 THR A C 1
ATOM 2393 O O . THR A 1 315 ? -12.858 5.735 13.354 1.00 97.75 315 THR A O 1
ATOM 2396 N N . LEU A 1 316 ? -11.392 6.806 14.692 1.00 97.88 316 LEU A N 1
ATOM 2397 C CA . LEU A 1 316 ? -10.293 6.887 13.736 1.00 97.88 316 LEU A CA 1
ATOM 2398 C C . LEU A 1 316 ? -9.198 5.899 14.118 1.00 97.88 316 LEU A C 1
ATOM 2400 O O . LEU A 1 316 ? -8.820 5.827 15.283 1.00 97.88 316 LEU A O 1
ATOM 2404 N N . LEU A 1 317 ? -8.649 5.203 13.129 1.00 98.56 317 LEU A N 1
ATOM 2405 C CA . LEU A 1 317 ? -7.288 4.687 13.207 1.00 98.56 317 LEU A CA 1
ATOM 2406 C C . LEU A 1 317 ? -6.341 5.829 12.841 1.00 98.56 317 LEU A C 1
ATOM 2408 O O . LEU A 1 317 ? -6.531 6.448 11.791 1.00 98.56 317 LEU A O 1
ATOM 2412 N N . ARG A 1 318 ? -5.331 6.091 13.670 1.00 97.81 318 ARG A N 1
ATOM 2413 C CA . ARG A 1 318 ? -4.281 7.068 13.388 1.00 97.81 318 ARG A CA 1
ATOM 2414 C C . ARG A 1 318 ? -2.902 6.422 13.492 1.00 97.81 318 ARG A C 1
ATOM 2416 O O . ARG A 1 318 ? -2.632 5.693 14.439 1.00 97.81 318 ARG A O 1
ATOM 2423 N N . TRP A 1 319 ? -2.031 6.708 12.531 1.00 96.38 319 TRP A N 1
ATOM 2424 C CA . TRP A 1 319 ? -0.604 6.390 12.592 1.00 96.38 319 TRP A CA 1
ATOM 2425 C C . TRP A 1 319 ? 0.195 7.684 12.440 1.00 96.38 319 TRP A C 1
ATOM 2427 O O . TRP A 1 319 ? 0.057 8.369 11.425 1.00 96.38 319 TRP A O 1
ATOM 2437 N N . THR A 1 320 ? 0.962 8.045 13.471 1.00 92.38 320 THR A N 1
ATOM 2438 C CA . THR A 1 320 ? 1.619 9.358 13.588 1.00 92.38 320 THR A CA 1
ATOM 2439 C C . THR A 1 320 ? 3.131 9.220 13.483 1.00 92.38 320 THR A C 1
ATOM 2441 O O . THR A 1 320 ? 3.759 8.653 14.374 1.00 92.38 320 THR A O 1
ATOM 2444 N N . ILE A 1 321 ? 3.706 9.798 12.432 1.00 86.50 321 ILE A N 1
ATOM 2445 C CA . ILE A 1 321 ? 5.139 9.841 12.146 1.00 86.50 321 ILE A CA 1
ATOM 2446 C C . ILE A 1 321 ? 5.633 11.265 12.479 1.00 86.50 321 ILE A C 1
ATOM 2448 O O . ILE A 1 321 ? 5.292 12.214 11.765 1.00 86.50 321 ILE A O 1
ATOM 2452 N N . PRO A 1 322 ? 6.383 11.457 13.580 1.00 74.44 322 PRO A N 1
ATOM 2453 C CA . PRO A 1 322 ? 6.872 12.764 13.992 1.00 74.44 322 PRO A CA 1
ATOM 2454 C C . PRO A 1 322 ? 7.821 13.364 12.950 1.00 74.44 322 PRO A C 1
ATOM 2456 O O . PRO A 1 322 ? 8.528 12.663 12.228 1.00 74.44 322 PRO A O 1
ATOM 2459 N N . THR A 1 323 ? 7.845 14.694 12.896 1.00 69.69 323 THR A N 1
ATOM 2460 C CA . THR A 1 323 ? 8.801 15.449 12.070 1.00 69.69 323 THR A CA 1
ATOM 2461 C C . THR A 1 323 ? 10.109 15.686 12.834 1.00 69.69 323 THR A C 1
ATOM 2463 O O . THR A 1 323 ? 10.126 15.628 14.062 1.00 69.69 323 THR A O 1
ATOM 2466 N N . GLU A 1 324 ? 11.200 16.036 12.137 1.00 56.38 324 GLU A N 1
ATOM 2467 C CA . GLU A 1 324 ? 12.518 16.341 12.742 1.00 56.38 324 GLU A CA 1
ATOM 2468 C C . GLU A 1 324 ? 12.470 17.370 13.893 1.00 56.38 324 GLU A C 1
ATOM 2470 O O . GLU A 1 324 ? 13.352 17.388 14.747 1.00 56.38 324 GLU A O 1
ATOM 2475 N N . ALA A 1 325 ? 11.457 18.245 13.941 1.00 50.28 325 ALA A N 1
ATOM 2476 C CA . ALA A 1 325 ? 11.309 19.240 15.005 1.00 50.28 325 ALA A CA 1
ATOM 2477 C C . ALA A 1 325 ? 10.835 18.647 16.348 1.00 50.28 325 ALA A C 1
ATOM 2479 O O . ALA A 1 325 ? 10.928 19.323 17.375 1.00 50.28 325 ALA A O 1
ATOM 2480 N N . GLU A 1 326 ? 10.318 17.418 16.336 1.00 49.53 326 GLU A N 1
ATOM 2481 C CA . GLU A 1 326 ? 9.698 16.749 17.482 1.00 49.53 326 GLU A CA 1
ATOM 2482 C C . GLU A 1 326 ? 10.448 15.488 17.933 1.00 49.53 326 GLU A C 1
ATOM 2484 O O . GLU A 1 326 ? 10.075 14.904 18.952 1.00 49.53 326 GLU A O 1
ATOM 2489 N N . GLU A 1 327 ? 11.523 15.083 17.243 1.00 50.25 327 GLU A N 1
ATOM 2490 C CA . GLU A 1 327 ? 12.386 14.014 17.748 1.00 50.25 327 GLU A CA 1
ATOM 2491 C C . GLU A 1 327 ? 13.055 14.478 19.057 1.00 50.25 327 GLU A C 1
ATOM 2493 O O . GLU A 1 327 ? 13.780 15.480 19.065 1.00 50.25 327 GLU A O 1
ATOM 2498 N N . PRO A 1 328 ? 12.819 13.799 20.196 1.00 41.25 328 PRO A N 1
ATOM 2499 C CA . PRO A 1 328 ? 13.503 14.143 21.431 1.00 41.25 328 PRO A CA 1
ATOM 2500 C C . PRO A 1 328 ? 15.005 13.959 21.215 1.00 41.25 328 PRO A C 1
ATOM 2502 O O . PRO A 1 328 ? 15.426 12.920 20.706 1.00 41.25 328 PRO A O 1
ATOM 2505 N N . GLU A 1 329 ? 15.809 14.959 21.607 1.00 41.56 329 GLU A N 1
ATOM 2506 C CA . GLU A 1 329 ? 17.271 14.852 21.616 1.00 41.56 329 GLU A CA 1
ATOM 2507 C C . GLU A 1 329 ? 17.649 13.492 22.203 1.00 41.56 329 GLU A C 1
ATOM 2509 O O . GLU A 1 329 ? 17.418 13.235 23.388 1.00 41.56 329 GLU A O 1
ATOM 2514 N N . GLN A 1 330 ? 18.204 12.610 21.367 1.00 44.84 330 GLN A N 1
ATOM 2515 C CA . GLN A 1 330 ? 18.766 11.357 21.836 1.00 44.84 330 GLN A CA 1
ATOM 2516 C C . GLN A 1 330 ? 19.863 11.719 22.834 1.00 44.84 330 GLN A C 1
ATOM 2518 O O . GLN A 1 330 ? 20.966 12.123 22.459 1.00 44.84 330 GLN A O 1
ATOM 2523 N N . THR A 1 331 ? 19.558 11.617 24.127 1.00 36.16 331 THR A N 1
ATOM 2524 C CA . THR A 1 331 ? 20.565 11.700 25.175 1.00 36.16 331 THR A CA 1
ATOM 2525 C C . THR A 1 331 ? 21.522 10.545 24.950 1.00 36.16 331 THR A C 1
ATOM 2527 O O . THR A 1 331 ? 21.196 9.396 25.244 1.00 36.16 331 THR A O 1
ATOM 2530 N N . GLN A 1 332 ? 22.683 10.864 24.378 1.00 36.56 332 GLN A N 1
ATOM 2531 C CA . GLN A 1 332 ? 23.826 9.968 24.297 1.00 36.56 332 GLN A CA 1
ATOM 2532 C C . GLN A 1 332 ? 24.121 9.452 25.709 1.00 36.56 332 GLN A C 1
ATOM 2534 O O . GLN A 1 332 ? 24.517 10.232 26.578 1.00 36.56 332 GLN A O 1
ATOM 2539 N N . ASN A 1 333 ? 23.901 8.156 25.925 1.00 35.75 333 ASN A N 1
ATOM 2540 C CA . ASN A 1 333 ? 24.439 7.416 27.063 1.00 35.75 333 ASN A CA 1
ATOM 2541 C C . ASN A 1 333 ? 25.706 6.681 26.631 1.00 35.75 333 ASN A C 1
ATOM 2543 O O . ASN A 1 333 ? 25.675 6.055 25.548 1.00 35.75 333 ASN A O 1
#

Nearest PDB structures (foldseek):
  5tsh-assembly1_D  TM=1.878E-01  e=5.788E+00  Geobacter metallireducens GS-15

Mean predicted aligned error: 10.89 Å

Sequence (333 aa):
MLTHPKKRTSSSTVSDKKRAESQLPGPGNQPIRAWLNQRMSETSVDLGVVTTPSGALVLGMAGWIDQWPKHGDPLSVRATAAAEQGGGHLHEPADSASQEWFCEAVAVPAASDRPLKVRAQTWDSYDGPVITVLEVDLGLPWPGDPGGEPIRLGDLPVDRCGMVLGDARALDSFVGLSGESIDGLADVAYWGKYEDDAHAQFGGTPTSQADGRGGPYRRLDLPLHEAHQLADQLRDWLSKGPRIGLVVSVDAHTHFHLLDRAAETHPLLAGRIELDGSQVLQLGWDPGDHSMRHHGERAWDQVYAVTLEQAGTTTLLRWTIPTEAEEPEQTQN